Protein AF-0000000072551219 (afdb_homodimer)

Radius of gyration: 21.91 Å; Cα contacts (8 Å, |Δi|>4): 674; chains: 2; bounding box: 62×62×50 Å

Organism: Hypocrea jecorina (strain QM6a) (NCBI:txid431241)

Foldseek 3Di:
DPDDDFDQAQKFKFKFKFFLVVLLVQLLDLVSNVVVCPQQAAPVRVVVVDPLNVCSVVHHPDDDDDFLVVCCVVPVSSSSSSQVVQQSNRFLRGVCNRAVVDDDGSNQKHKAFPPDDPPDDDGHAIKIWGADPDDPVVRDIDIWDKDWDDDGRMIMMMIMDRHNVRNDDPPD/DDDDDFDAAQKFKFKFKFFLVVLLVQLLALVRNVVVCPQQAAPVRVVVVPVLNVCSVVHHPDDDDDFLVVCCVVPVSSSSSSQVVQQSNRFLRRVCRRAVVDDDGSNQKHKAFPPDDPPDDDGHAIKIWGFDPDDPVVRDIDIWHKHWDDDGRMIMMMIMDRHNVRNPPPPD

Structure (mmCIF, N/CA/C/O backbone):
data_AF-0000000072551219-model_v1
#
loop_
_entity.id
_entity.type
_entity.pdbx_description
1 polymer 'Predicted protein'
#
loop_
_atom_site.group_PDB
_atom_site.id
_atom_site.type_symbol
_atom_site.label_atom_id
_atom_site.label_alt_id
_atom_site.label_comp_id
_atom_site.label_asym_id
_atom_site.label_entity_id
_atom_site.label_seq_id
_atom_site.pdbx_PDB_ins_code
_atom_site.Cartn_x
_atom_site.Cartn_y
_atom_site.Cartn_z
_atom_site.occupancy
_atom_site.B_iso_or_equiv
_atom_site.auth_seq_id
_atom_site.auth_comp_id
_atom_site.auth_asym_id
_atom_site.auth_atom_id
_atom_site.pdbx_PDB_model_num
ATOM 1 N N . MET A 1 1 ? -16.875 -23.531 23.484 1 66 1 MET A N 1
ATOM 2 C CA . MET A 1 1 ? -16.812 -22.391 22.578 1 66 1 MET A CA 1
ATOM 3 C C . MET A 1 1 ? -17.797 -22.578 21.422 1 66 1 MET A C 1
ATOM 5 O O . MET A 1 1 ? -18.016 -23.703 20.953 1 66 1 MET A O 1
ATOM 9 N N . LYS A 1 2 ? -18.641 -21.703 21.266 1 81.62 2 LYS A N 1
ATOM 10 C CA . LYS A 1 2 ? -19.625 -21.797 20.188 1 81.62 2 LYS A CA 1
ATOM 11 C C . LYS A 1 2 ? -18.938 -22.109 18.859 1 81.62 2 LYS A C 1
ATOM 13 O O . LYS A 1 2 ? -17.781 -21.75 18.656 1 81.62 2 LYS A O 1
ATOM 18 N N . PRO A 1 3 ? -19.594 -22.891 18.125 1 79.19 3 PRO A N 1
ATOM 19 C CA . PRO A 1 3 ? -18.984 -23.234 16.828 1 79.19 3 PRO A CA 1
ATOM 20 C C . PRO A 1 3 ? -18.672 -22 15.992 1 79.19 3 PRO A C 1
ATOM 22 O O . PRO A 1 3 ? -19.391 -21 16.062 1 79.19 3 PRO A O 1
ATOM 25 N N . LEU A 1 4 ? -17.672 -22.062 15.273 1 80.56 4 LEU A N 1
ATOM 26 C CA . LEU A 1 4 ? -17.219 -20.984 14.406 1 80.56 4 LEU A CA 1
ATOM 27 C C . LEU A 1 4 ? -17.812 -21.109 13.008 1 80.56 4 LEU A C 1
ATOM 29 O O . LEU A 1 4 ? -17.688 -22.156 12.375 1 80.56 4 LEU A O 1
ATOM 33 N N . ARG A 1 5 ? -18.516 -20.125 12.609 1 81.25 5 ARG A N 1
ATOM 34 C CA . ARG A 1 5 ? -18.984 -20.062 11.227 1 81.25 5 ARG A CA 1
ATOM 35 C C . ARG A 1 5 ? -17.844 -19.656 10.289 1 81.25 5 ARG A C 1
ATOM 37 O O . ARG A 1 5 ? -17.203 -18.641 10.5 1 81.25 5 ARG A O 1
ATOM 44 N N . PRO A 1 6 ? -17.578 -20.422 9.234 1 77.81 6 PRO A N 1
ATOM 45 C CA . PRO A 1 6 ? -16.469 -20.094 8.336 1 77.81 6 PRO A CA 1
ATOM 46 C C . PRO A 1 6 ? -16.719 -18.797 7.559 1 77.81 6 PRO A C 1
ATOM 48 O O . PRO A 1 6 ? -17.859 -18.375 7.391 1 77.81 6 PRO A O 1
ATOM 51 N N . PHE A 1 7 ? -15.57 -18.25 7.168 1 84.75 7 PHE A N 1
ATOM 52 C CA . PHE A 1 7 ? -15.68 -17.125 6.246 1 84.75 7 PHE A CA 1
ATOM 53 C C . PHE A 1 7 ? -16.359 -17.562 4.949 1 84.75 7 PHE A C 1
ATOM 55 O O . PHE A 1 7 ? -16.031 -18.609 4.387 1 84.75 7 PHE A O 1
ATOM 62 N N . PRO A 1 8 ? -17.234 -16.75 4.379 1 88.19 8 PRO A N 1
ATOM 63 C CA . PRO A 1 8 ? -18.141 -17.219 3.328 1 88.19 8 PRO A CA 1
ATOM 64 C C . PRO A 1 8 ? -17.484 -17.219 1.946 1 88.19 8 PRO A C 1
ATOM 66 O O . PRO A 1 8 ? -18.094 -17.672 0.973 1 88.19 8 PRO A O 1
ATOM 69 N N . PHE A 1 9 ? -16.312 -16.625 1.764 1 90.56 9 PHE A N 1
ATOM 70 C CA . PHE A 1 9 ? -15.617 -16.594 0.476 1 90.56 9 PHE A CA 1
ATOM 71 C C . PHE A 1 9 ? -14.281 -17.312 0.559 1 90.56 9 PHE A C 1
ATOM 73 O O . PHE A 1 9 ? -13.594 -17.234 1.579 1 90.56 9 PHE A O 1
ATOM 80 N N . PRO A 1 10 ? -13.93 -18.047 -0.498 1 93.31 10 PRO A N 1
ATOM 81 C CA . PRO A 1 10 ? -12.648 -18.75 -0.5 1 93.31 10 PRO A CA 1
ATOM 82 C C . PRO A 1 10 ? -11.461 -17.812 -0.739 1 93.31 10 PRO A C 1
ATOM 84 O O . PRO A 1 10 ? -10.766 -17.938 -1.749 1 93.31 10 PRO A O 1
ATOM 87 N N . LEU A 1 11 ? -11.336 -16.906 0.135 1 94 11 LEU A N 1
ATOM 88 C CA . LEU A 1 11 ? -10.289 -15.891 0.069 1 94 11 LEU A CA 1
ATOM 89 C C . LEU A 1 11 ? -9.461 -15.875 1.349 1 94 11 LEU A C 1
ATOM 91 O O . LEU A 1 11 ? -9.961 -16.219 2.422 1 94 11 LEU A O 1
ATOM 95 N N . ASN A 1 12 ? -8.273 -15.555 1.191 1 94.5 12 ASN A N 1
ATOM 96 C CA . ASN A 1 12 ? -7.367 -15.32 2.309 1 94.5 12 ASN A CA 1
ATOM 97 C C . ASN A 1 12 ? -6.523 -14.07 2.088 1 94.5 12 ASN A C 1
ATOM 99 O O . ASN A 1 12 ? -6.402 -13.586 0.959 1 94.5 12 ASN A O 1
ATOM 103 N N . ILE A 1 13 ? -5.996 -13.547 3.168 1 96.25 13 ILE A N 1
ATOM 104 C CA . ILE A 1 13 ? -5.211 -12.32 3.107 1 96.25 13 ILE A CA 1
ATOM 105 C C . ILE A 1 13 ? -3.865 -12.531 3.799 1 96.25 13 ILE A C 1
ATOM 107 O O . ILE A 1 13 ? -3.764 -13.32 4.742 1 96.25 13 ILE A O 1
ATOM 111 N N . GLY A 1 14 ? -2.861 -11.898 3.32 1 97.31 14 GLY A N 1
ATOM 112 C CA . GLY A 1 14 ? -1.553 -11.805 3.945 1 97.31 14 GLY A CA 1
ATOM 113 C C . GLY A 1 14 ? -0.986 -10.398 3.926 1 97.31 14 GLY A C 1
ATOM 114 O O . GLY A 1 14 ? -1.213 -9.641 2.977 1 97.31 14 GLY A O 1
ATOM 115 N N . THR A 1 15 ? -0.296 -10.016 4.98 1 98.06 15 THR A N 1
ATOM 116 C CA . THR A 1 15 ? 0.42 -8.742 5.027 1 98.06 15 THR A CA 1
ATOM 117 C C . THR A 1 15 ? 1.837 -8.938 5.562 1 98.06 15 THR A C 1
ATOM 119 O O . THR A 1 15 ? 2.125 -9.945 6.219 1 98.06 15 THR A O 1
ATOM 122 N N . ASP A 1 16 ? 2.67 -8.008 5.23 1 98 16 ASP A N 1
ATOM 123 C CA . ASP A 1 16 ? 4.023 -7.98 5.777 1 98 16 ASP A CA 1
ATOM 124 C C . ASP A 1 16 ? 4.586 -6.559 5.773 1 98 16 ASP A C 1
ATOM 126 O O . ASP A 1 16 ? 4.168 -5.723 4.973 1 98 16 ASP A O 1
ATOM 130 N N . ILE A 1 17 ? 5.422 -6.312 6.688 1 97.75 17 ILE A N 1
ATOM 131 C CA . ILE A 1 17 ? 6.156 -5.055 6.789 1 97.75 17 ILE A CA 1
ATOM 132 C C . ILE A 1 17 ? 7.648 -5.34 6.922 1 97.75 17 ILE A C 1
ATOM 134 O O . ILE A 1 17 ? 8.047 -6.289 7.602 1 97.75 17 ILE A O 1
ATOM 138 N N . CYS A 1 18 ? 8.461 -4.535 6.25 1 97.69 18 CYS A N 1
ATOM 139 C CA . CYS A 1 18 ? 9.906 -4.742 6.211 1 97.69 18 CYS A CA 1
ATOM 140 C C . CYS A 1 18 ? 10.648 -3.434 6.449 1 97.69 18 CYS A C 1
ATOM 142 O O . CYS A 1 18 ? 10.344 -2.418 5.82 1 97.69 18 CYS A O 1
ATOM 144 N N . ARG A 1 19 ? 11.578 -3.449 7.402 1 97.38 19 ARG A N 1
ATOM 145 C CA . ARG A 1 19 ? 12.43 -2.285 7.625 1 97.38 19 ARG A CA 1
ATOM 146 C C . ARG A 1 19 ? 13.484 -2.162 6.531 1 97.38 19 ARG A C 1
ATOM 148 O O . ARG A 1 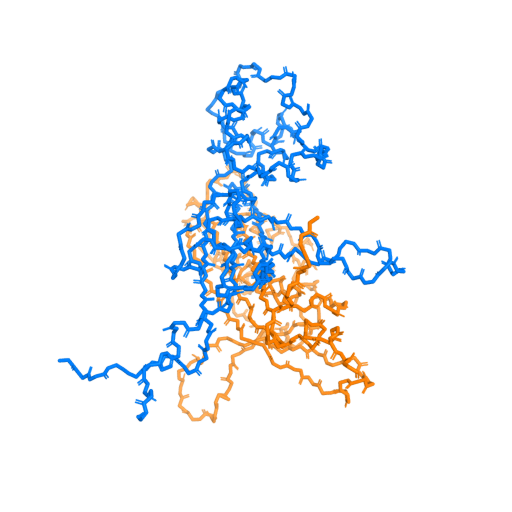19 ? 14.336 -3.043 6.379 1 97.38 19 ARG A O 1
ATOM 155 N N . ILE A 1 20 ? 13.531 -1.058 5.836 1 97.56 20 ILE A N 1
ATOM 156 C CA . ILE A 1 20 ? 14.367 -0.882 4.652 1 97.56 20 ILE A CA 1
ATOM 157 C C . ILE A 1 20 ? 15.836 -0.812 5.062 1 97.56 20 ILE A C 1
ATOM 159 O O . ILE A 1 20 ? 16.703 -1.36 4.383 1 97.56 20 ILE A O 1
ATOM 163 N N . SER A 1 21 ? 16.156 -0.128 6.18 1 95.88 21 SER A N 1
ATOM 164 C CA . SER A 1 21 ? 17.531 -0.002 6.637 1 95.88 21 SER A CA 1
ATOM 165 C C . SER A 1 21 ? 18.141 -1.367 6.934 1 95.88 21 SER A C 1
ATOM 167 O O . SER A 1 21 ? 19.344 -1.565 6.762 1 95.88 21 SER A O 1
ATOM 169 N N . ARG A 1 22 ? 17.344 -2.33 7.422 1 94.69 22 ARG A N 1
ATOM 170 C CA . ARG A 1 22 ? 17.812 -3.693 7.637 1 94.69 22 ARG A CA 1
ATOM 171 C C . ARG A 1 22 ? 18.25 -4.336 6.324 1 94.69 22 ARG A C 1
ATOM 173 O O . ARG A 1 22 ? 19.281 -4.992 6.262 1 94.69 22 ARG A O 1
ATOM 180 N N . ILE A 1 23 ? 17.469 -4.184 5.301 1 96.31 23 ILE A N 1
ATOM 181 C CA . ILE A 1 23 ? 17.781 -4.719 3.979 1 96.31 23 ILE A CA 1
ATOM 182 C C . ILE A 1 23 ? 19.031 -4.031 3.432 1 96.31 23 ILE A C 1
ATOM 184 O O . ILE A 1 23 ? 19.891 -4.684 2.84 1 96.31 23 ILE A O 1
ATOM 188 N N . TYR A 1 24 ? 19.062 -2.705 3.609 1 94.38 24 TYR A N 1
ATOM 189 C CA . TYR A 1 24 ? 20.234 -1.946 3.203 1 94.38 24 TYR A CA 1
ATOM 190 C C . TYR A 1 24 ? 21.516 -2.541 3.805 1 94.38 24 TYR A C 1
ATOM 192 O O . TYR A 1 24 ? 22.516 -2.723 3.107 1 94.38 24 TYR A O 1
ATOM 200 N N . ALA A 1 25 ? 21.484 -2.861 5.086 1 92.75 25 ALA A N 1
ATOM 201 C CA . ALA A 1 25 ? 22.641 -3.424 5.789 1 92.75 25 ALA A CA 1
ATOM 202 C C . ALA A 1 25 ? 23.047 -4.762 5.184 1 92.75 25 ALA A C 1
ATOM 204 O O . ALA A 1 25 ? 24.234 -5.09 5.137 1 92.75 25 ALA A O 1
ATOM 205 N N . ILE A 1 26 ? 22.156 -5.574 4.734 1 93.06 26 ILE A N 1
ATOM 206 C CA . ILE A 1 26 ? 22.438 -6.863 4.109 1 93.06 26 ILE A CA 1
ATOM 207 C C . ILE A 1 26 ? 23.062 -6.645 2.734 1 93.06 26 ILE A C 1
ATOM 209 O O . ILE A 1 26 ? 24.078 -7.27 2.398 1 93.06 26 ILE A O 1
ATOM 213 N N . LEU A 1 27 ? 22.516 -5.723 1.958 1 92.62 27 LEU A N 1
ATOM 214 C CA . LEU A 1 27 ? 22.906 -5.531 0.565 1 92.62 27 LEU A CA 1
ATOM 215 C C 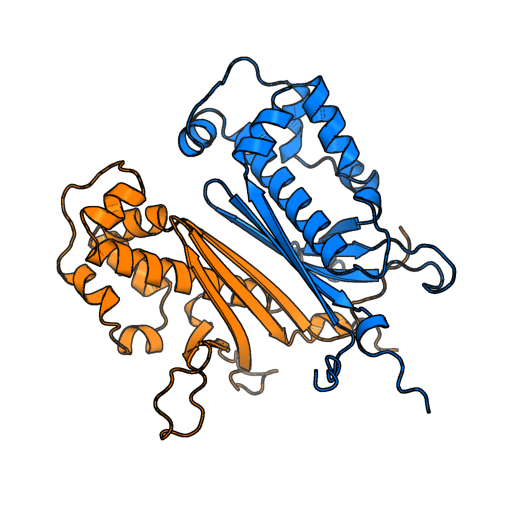. LEU A 1 27 ? 24.297 -4.914 0.468 1 92.62 27 LEU A C 1
ATOM 217 O O . LEU A 1 27 ? 25 -5.105 -0.528 1 92.62 27 LEU A O 1
ATOM 221 N N . ARG A 1 28 ? 24.594 -4.191 1.409 1 86.81 28 ARG A N 1
ATOM 222 C CA . ARG A 1 28 ? 25.859 -3.475 1.347 1 86.81 28 ARG A CA 1
ATOM 223 C C . ARG A 1 28 ? 27.031 -4.441 1.372 1 86.81 28 ARG A C 1
ATOM 225 O O . ARG A 1 28 ? 28.141 -4.086 0.979 1 86.81 28 ARG A O 1
ATOM 232 N N . SER A 1 29 ? 26.875 -5.574 2 1 85.31 29 SER A N 1
ATOM 233 C CA . SER A 1 29 ? 27.875 -6.621 1.932 1 85.31 29 SER A CA 1
ATOM 234 C C . SER A 1 29 ? 27.828 -7.352 0.594 1 85.31 29 SER A C 1
ATOM 236 O O . SER A 1 29 ? 26.797 -7.926 0.233 1 85.31 29 SER A O 1
ATOM 238 N N . PRO A 1 30 ? 28.906 -7.371 -0.129 1 83.31 30 PRO A N 1
ATOM 239 C CA . PRO A 1 30 ? 28.875 -7.969 -1.466 1 83.31 30 PRO A CA 1
ATOM 240 C C . PRO A 1 30 ? 28.453 -9.438 -1.444 1 83.31 30 PRO A C 1
ATOM 242 O O . PRO A 1 30 ? 27.562 -9.836 -2.201 1 83.31 30 PRO A O 1
ATOM 245 N N . ARG A 1 31 ? 29.078 -10.219 -0.572 1 87.94 31 ARG A N 1
ATOM 246 C CA . ARG A 1 31 ? 28.766 -11.641 -0.533 1 87.94 31 ARG A CA 1
ATOM 247 C C . ARG A 1 31 ? 27.359 -11.883 -0.002 1 87.94 31 ARG A C 1
ATOM 249 O O . ARG A 1 31 ? 26.578 -12.594 -0.626 1 87.94 31 ARG A O 1
ATOM 256 N N . ARG A 1 32 ? 27 -11.242 1.104 1 90.12 32 ARG A N 1
ATOM 257 C CA . ARG A 1 32 ? 25.703 -11.438 1.722 1 90.12 32 ARG A CA 1
ATOM 258 C C . ARG A 1 32 ? 24.594 -10.883 0.838 1 90.12 32 ARG A C 1
ATOM 260 O O . ARG A 1 32 ? 23.516 -11.477 0.736 1 90.12 32 ARG A O 1
ATOM 267 N N . GLY A 1 33 ? 24.859 -9.734 0.271 1 92.38 33 GLY A N 1
ATOM 268 C CA . GLY A 1 33 ? 23.875 -9.109 -0.595 1 92.38 33 GLY A CA 1
ATOM 269 C C . GLY A 1 33 ? 23.516 -9.961 -1.798 1 92.38 33 GLY A C 1
ATOM 270 O O . GLY A 1 33 ? 22.344 -10.172 -2.086 1 92.38 33 GLY A O 1
ATOM 271 N N . THR A 1 34 ? 24.5 -10.492 -2.424 1 91.12 34 THR A N 1
ATOM 272 C CA . THR A 1 34 ? 24.281 -11.328 -3.598 1 91.12 34 THR A CA 1
ATOM 273 C C . THR A 1 34 ? 23.516 -12.602 -3.223 1 91.12 34 THR A C 1
ATOM 275 O O . THR A 1 34 ? 22.578 -12.992 -3.918 1 91.12 34 THR A O 1
ATOM 278 N N . ARG A 1 35 ? 23.891 -13.227 -2.154 1 94.5 35 ARG A N 1
ATOM 279 C CA . ARG A 1 35 ? 23.219 -14.438 -1.69 1 94.5 35 ARG A CA 1
ATOM 280 C C . ARG A 1 35 ? 21.766 -14.164 -1.351 1 94.5 35 ARG A C 1
ATOM 282 O O . ARG A 1 35 ? 20.891 -14.969 -1.669 1 94.5 35 ARG A O 1
ATOM 289 N N . PHE A 1 36 ? 21.562 -13.062 -0.692 1 96.5 36 PHE A N 1
ATOM 290 C CA . PHE A 1 36 ? 20.219 -12.688 -0.28 1 96.5 36 PHE A CA 1
ATOM 291 C C . PHE A 1 36 ? 19.312 -12.469 -1.493 1 96.5 36 PHE A C 1
ATOM 293 O O . PHE A 1 36 ? 18.188 -12.969 -1.541 1 96.5 36 PHE A O 1
ATOM 300 N N . VAL A 1 37 ? 19.766 -11.742 -2.453 1 95.62 37 VAL A N 1
ATOM 301 C CA . VAL A 1 37 ? 19 -11.453 -3.664 1 95.62 37 VAL A CA 1
ATOM 302 C C . VAL A 1 37 ? 18.688 -12.758 -4.391 1 95.62 37 VAL A C 1
ATOM 304 O O . VAL A 1 37 ? 17.547 -12.953 -4.848 1 95.62 37 VAL A O 1
ATOM 307 N N . LYS A 1 38 ? 19.594 -13.641 -4.453 1 95.38 38 LYS A N 1
ATOM 308 C CA . LYS A 1 38 ? 19.391 -14.93 -5.109 1 95.38 38 LYS A CA 1
ATOM 309 C C . LYS A 1 38 ? 18.375 -15.773 -4.344 1 95.38 38 LYS A C 1
ATOM 311 O O . LYS A 1 38 ? 17.641 -16.562 -4.941 1 95.38 38 LYS A O 1
ATOM 316 N N . ARG A 1 39 ? 18.328 -15.578 -3.064 1 97.31 39 ARG A N 1
ATOM 317 C CA . ARG A 1 39 ? 17.406 -16.328 -2.211 1 97.31 39 ARG A CA 1
ATOM 318 C C . ARG A 1 39 ? 15.977 -15.844 -2.393 1 97.31 39 ARG A C 1
ATOM 320 O O . ARG A 1 39 ? 15.039 -16.656 -2.4 1 97.31 39 ARG A O 1
ATOM 327 N N . ILE A 1 40 ? 15.789 -14.562 -2.584 1 96.81 40 ILE A N 1
ATOM 328 C CA . ILE A 1 40 ? 14.438 -14.031 -2.527 1 96.81 40 ILE A CA 1
ATOM 329 C C . ILE A 1 40 ? 13.867 -13.914 -3.939 1 96.81 40 ILE A C 1
ATOM 331 O O . ILE A 1 40 ? 12.656 -14.023 -4.141 1 96.81 40 ILE A O 1
ATOM 335 N N . PHE A 1 41 ? 14.742 -13.68 -4.914 1 97 41 PHE A N 1
ATOM 336 C CA . PHE A 1 41 ? 14.266 -13.492 -6.281 1 97 41 PHE A CA 1
ATOM 337 C C . PHE A 1 41 ? 14.375 -14.789 -7.074 1 97 41 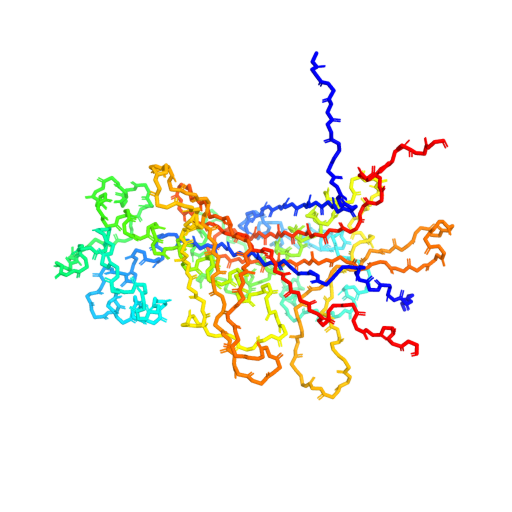PHE A C 1
ATOM 339 O O . PHE A 1 41 ? 15.445 -15.391 -7.148 1 97 41 PHE A O 1
ATOM 346 N N . ALA A 1 42 ? 13.219 -15.172 -7.641 1 96.31 42 ALA A N 1
ATOM 347 C CA . ALA A 1 42 ? 13.219 -16.328 -8.531 1 96.31 42 ALA A CA 1
ATOM 348 C C . ALA A 1 42 ? 14.062 -16.062 -9.773 1 96.31 42 ALA A C 1
ATOM 350 O O . ALA A 1 42 ? 14.32 -14.898 -10.125 1 96.31 42 ALA A O 1
ATOM 351 N N . PRO A 1 43 ? 14.461 -17.141 -10.477 1 94.56 43 PRO A N 1
ATOM 352 C CA . PRO A 1 43 ? 15.289 -16.969 -11.672 1 94.56 43 PRO A CA 1
ATOM 353 C C . PRO A 1 43 ? 14.648 -16.031 -12.695 1 94.56 43 PRO A C 1
ATOM 355 O O . PRO A 1 43 ? 15.352 -15.227 -13.32 1 94.56 43 PRO A O 1
ATOM 358 N N . GLU A 1 44 ? 13.32 -16.094 -12.883 1 92.25 44 GLU A N 1
ATOM 359 C CA . GLU A 1 44 ? 12.602 -15.227 -13.812 1 92.25 44 GLU A CA 1
ATOM 360 C C . GLU A 1 44 ? 12.75 -13.758 -13.43 1 92.25 44 GLU A C 1
ATOM 362 O O . GLU A 1 44 ? 12.859 -12.891 -14.305 1 92.25 44 GLU A O 1
ATOM 367 N N . GLU A 1 45 ? 12.766 -13.523 -12.148 1 94.12 45 GLU A N 1
ATOM 368 C CA . GLU A 1 45 ? 12.898 -12.148 -11.664 1 94.12 45 GLU A CA 1
ATOM 369 C C . GLU A 1 45 ? 14.328 -11.648 -11.812 1 94.12 45 GLU A C 1
ATOM 371 O O . GLU A 1 45 ? 14.547 -10.492 -12.18 1 94.12 45 GLU A O 1
ATOM 376 N N . GLN A 1 46 ? 15.242 -12.5 -11.492 1 93.31 46 GLN A N 1
ATOM 377 C CA . GLN A 1 46 ? 16.656 -12.148 -11.641 1 93.31 46 GLN A CA 1
ATOM 378 C C . GLN A 1 46 ? 17 -11.836 -13.094 1 93.31 46 GLN A C 1
ATOM 380 O O . GLN A 1 46 ? 17.781 -10.93 -13.359 1 93.31 46 GLN A O 1
ATOM 385 N N . ALA A 1 47 ? 16.359 -12.508 -14 1 92.56 47 ALA A N 1
ATOM 386 C CA . ALA A 1 47 ? 16.625 -12.359 -15.422 1 92.56 47 ALA A CA 1
ATOM 387 C C . ALA A 1 47 ? 16.172 -11 -15.938 1 92.56 47 ALA A C 1
ATOM 389 O O . ALA A 1 47 ? 16.641 -10.531 -16.984 1 92.56 47 ALA A O 1
ATOM 390 N N . ARG A 1 48 ? 15.305 -10.352 -15.219 1 89.56 48 ARG A N 1
ATOM 391 C CA . ARG A 1 48 ? 14.797 -9.039 -15.633 1 89.56 48 ARG A CA 1
ATOM 392 C C . ARG A 1 48 ? 15.859 -7.965 -15.461 1 89.56 48 ARG A C 1
ATOM 394 O O . ARG A 1 48 ? 15.773 -6.891 -16.062 1 89.56 48 ARG A O 1
ATOM 401 N N . ARG A 1 49 ? 16.812 -8.234 -14.672 1 88.5 49 ARG A N 1
ATOM 402 C CA . ARG A 1 49 ? 17.922 -7.316 -14.445 1 88.5 49 ARG A CA 1
ATOM 403 C C . ARG A 1 49 ? 17.422 -5.914 -14.125 1 88.5 49 ARG A C 1
ATOM 405 O O . ARG A 1 49 ? 17.75 -4.953 -14.82 1 88.5 49 ARG A O 1
ATOM 412 N N . ASP A 1 50 ? 16.703 -5.824 -13.055 1 90.5 50 ASP A N 1
ATOM 413 C CA . ASP A 1 50 ? 16.172 -4.531 -12.633 1 90.5 50 ASP A CA 1
ATOM 414 C C . ASP A 1 50 ? 17.297 -3.516 -12.438 1 90.5 50 ASP A C 1
ATOM 416 O O . ASP A 1 50 ? 18.281 -3.801 -11.758 1 90.5 50 ASP A O 1
ATOM 420 N N . TYR A 1 51 ? 17.094 -2.322 -12.984 1 91.12 51 TYR A N 1
ATOM 421 C CA . TYR A 1 51 ? 18.141 -1.307 -12.984 1 91.12 51 TYR A CA 1
ATOM 422 C C . TYR A 1 51 ? 18.5 -0.884 -11.562 1 91.12 51 TYR A C 1
ATOM 424 O O . TYR A 1 51 ? 19.625 -0.495 -11.289 1 91.12 51 TYR A O 1
ATOM 432 N N . ARG A 1 52 ? 17.625 -1.076 -10.602 1 91.31 52 ARG A N 1
ATOM 433 C CA . ARG A 1 52 ? 17.859 -0.649 -9.219 1 91.31 52 ARG A CA 1
ATOM 434 C C . ARG A 1 52 ? 18.859 -1.565 -8.523 1 91.31 52 ARG A C 1
ATOM 436 O O . ARG A 1 52 ? 19.422 -1.203 -7.492 1 91.31 52 ARG A O 1
ATOM 443 N N . LEU A 1 53 ? 19.047 -2.67 -9.133 1 91.31 53 LEU A N 1
ATOM 444 C CA . LEU A 1 53 ? 19.938 -3.639 -8.492 1 91.31 53 LEU A CA 1
ATOM 445 C C . LEU A 1 53 ? 21.328 -3.602 -9.109 1 91.31 53 LEU A C 1
ATOM 447 O O . LEU A 1 53 ? 22.203 -4.371 -8.711 1 91.31 53 LEU A O 1
ATOM 451 N N . GLN A 1 54 ? 21.625 -2.73 -9.984 1 87.81 54 GLN A N 1
ATOM 452 C CA . GLN A 1 54 ? 22.891 -2.67 -10.695 1 87.81 54 GLN A CA 1
ATOM 453 C C . GLN A 1 54 ? 24.031 -2.258 -9.758 1 87.81 54 GLN A C 1
ATOM 455 O O . GLN A 1 54 ? 25.188 -2.611 -9.992 1 87.81 54 GLN A O 1
ATOM 460 N N . CYS A 1 55 ? 23.719 -1.537 -8.766 1 85.38 55 CYS A N 1
ATOM 461 C CA . CYS A 1 55 ? 24.734 -1.062 -7.832 1 85.38 55 CYS A CA 1
ATOM 462 C C . CYS A 1 55 ? 25.344 -2.221 -7.051 1 85.38 55 CYS A C 1
ATOM 464 O O . CYS A 1 55 ? 26.438 -2.102 -6.508 1 85.38 55 CYS A O 1
ATOM 466 N N . LEU A 1 56 ? 24.656 -3.279 -6.949 1 84 56 LEU A N 1
ATOM 467 C CA . LEU A 1 56 ? 25.141 -4.43 -6.184 1 84 56 LEU A CA 1
ATOM 468 C C . LEU A 1 56 ? 26.469 -4.941 -6.742 1 84 56 LEU A C 1
ATOM 470 O O . LEU A 1 56 ? 27.281 -5.508 -6.004 1 84 56 LEU A O 1
ATOM 474 N N . ALA A 1 57 ? 26.641 -4.816 -7.941 1 77.12 57 ALA A N 1
ATOM 475 C CA . ALA A 1 57 ? 27.875 -5.273 -8.578 1 77.12 57 ALA A CA 1
ATOM 476 C C . ALA A 1 57 ? 29.078 -4.449 -8.109 1 77.12 57 ALA A C 1
ATOM 478 O O . ALA A 1 57 ? 30.219 -4.926 -8.133 1 77.12 57 ALA A O 1
ATOM 479 N N . ARG A 1 58 ? 28.812 -3.197 -7.684 1 75.06 58 ARG A N 1
ATOM 480 C CA . ARG A 1 58 ? 29.891 -2.295 -7.305 1 75.06 58 ARG A CA 1
ATOM 481 C C . ARG A 1 58 ? 30.234 -2.436 -5.824 1 75.06 58 ARG A C 1
ATOM 483 O O . ARG A 1 58 ? 31.359 -2.166 -5.414 1 75.06 58 ARG A O 1
ATOM 490 N N . GLY A 1 59 ? 29.516 -3.074 -5.031 1 66.62 59 GLY A N 1
ATOM 491 C CA . GLY A 1 59 ? 29.688 -3.176 -3.592 1 66.62 59 GLY A CA 1
ATOM 492 C C . GLY A 1 59 ? 29.75 -1.826 -2.9 1 66.62 59 GLY A C 1
ATOM 493 O O . GLY A 1 59 ? 29.953 -0.799 -3.551 1 66.62 59 GLY A O 1
ATOM 494 N N . LEU A 1 60 ? 29.219 -1.542 -1.757 1 65.25 60 LEU A N 1
ATOM 495 C CA . LEU A 1 60 ? 29.344 -0.304 -0.993 1 65.25 60 LEU A CA 1
ATOM 496 C C . LEU A 1 60 ? 30.203 -0.511 0.251 1 65.25 60 LEU A C 1
ATOM 498 O O . LEU A 1 60 ? 30.016 -1.487 0.981 1 65.25 60 LEU A O 1
ATOM 502 N N . SER A 1 61 ? 31.359 0.255 0.25 1 59.47 61 SER A N 1
ATOM 503 C CA . SER A 1 61 ? 32.25 0.227 1.405 1 59.47 61 SER A CA 1
ATOM 504 C C . SER A 1 61 ? 31.906 1.331 2.398 1 59.47 61 SER A C 1
ATOM 506 O O . SER A 1 61 ? 31.484 2.42 2.002 1 59.47 61 SER A O 1
ATOM 508 N N . GLY A 1 62 ? 31.812 1.048 3.779 1 59.09 62 GLY A N 1
ATOM 509 C CA . GLY A 1 62 ? 32.156 1.979 4.84 1 59.09 62 GLY A CA 1
ATOM 510 C C . GLY A 1 62 ? 30.969 2.479 5.617 1 59.09 62 GLY A C 1
ATOM 511 O O . GLY A 1 62 ? 31.109 3.246 6.57 1 59.09 62 GLY A O 1
ATOM 512 N N . MET A 1 63 ? 29.641 2.633 4.957 1 58.94 63 MET A N 1
ATOM 513 C CA . MET A 1 63 ? 28.75 3.523 5.691 1 58.94 63 MET A CA 1
ATOM 514 C C . MET A 1 63 ? 28.062 2.783 6.836 1 58.94 63 MET A C 1
ATOM 516 O O . MET A 1 63 ? 27.562 1.673 6.652 1 58.94 63 MET A O 1
ATOM 520 N N . VAL A 1 64 ? 28.328 3.205 8.188 1 60.88 64 VAL A N 1
ATOM 521 C CA . VAL A 1 64 ? 27.734 2.547 9.344 1 60.88 64 VAL A CA 1
ATOM 522 C C . VAL A 1 64 ? 26.859 3.535 10.109 1 60.88 64 VAL A C 1
ATOM 524 O O . VAL A 1 64 ? 27.125 4.738 10.125 1 60.88 64 VAL A O 1
ATOM 527 N N . ASP A 1 65 ? 25.75 3.111 10.727 1 63.72 65 ASP A N 1
ATOM 528 C CA . ASP A 1 65 ? 24.938 3.549 11.852 1 63.72 65 ASP A CA 1
ATOM 529 C C . ASP A 1 65 ? 24.375 4.945 11.609 1 63.72 65 ASP A C 1
ATOM 531 O O . ASP A 1 65 ? 24.641 5.871 12.383 1 63.72 65 ASP A O 1
ATOM 535 N N . VAL A 1 66 ? 23.922 5.164 10.586 1 74.88 66 VAL A N 1
ATOM 536 C CA . VAL A 1 66 ? 23.266 6.441 10.32 1 74.88 66 VAL A CA 1
ATOM 537 C C . VAL A 1 66 ? 21.766 6.219 10.117 1 74.88 66 VAL A C 1
ATOM 539 O O . VAL A 1 66 ? 21.328 5.094 9.867 1 74.88 66 VAL A O 1
ATOM 542 N N . SER A 1 67 ? 21 7.305 10.398 1 82.62 67 SER A N 1
ATOM 543 C CA . SER A 1 67 ? 19.547 7.242 10.234 1 82.62 67 SER A CA 1
ATOM 544 C C . SER A 1 67 ? 19.172 6.898 8.797 1 82.62 67 SER A C 1
ATOM 546 O O . SER A 1 67 ? 19.969 7.078 7.879 1 82.62 67 SER A O 1
ATOM 548 N N . SER A 1 68 ? 18 6.414 8.656 1 86.62 68 SER A N 1
ATOM 549 C CA . SER A 1 68 ? 17.469 6.109 7.324 1 86.62 68 SER A CA 1
ATOM 550 C C . SER A 1 68 ? 17.516 7.336 6.422 1 86.62 68 SER A C 1
ATOM 552 O O . SER A 1 68 ? 17.859 7.238 5.246 1 86.62 68 SER A O 1
ATOM 554 N N . ASP A 1 69 ? 17.172 8.383 6.973 1 87.62 69 ASP A N 1
ATOM 555 C CA . ASP A 1 69 ? 17.203 9.617 6.195 1 87.62 69 ASP A CA 1
ATOM 556 C C . ASP A 1 69 ? 18.609 9.922 5.707 1 87.62 69 ASP A C 1
ATOM 558 O O . ASP A 1 69 ? 18.797 10.375 4.574 1 87.62 69 ASP A O 1
ATOM 562 N N . GLU A 1 70 ? 19.516 9.758 6.535 1 87.06 70 GLU A N 1
ATOM 563 C CA . GLU A 1 70 ? 20.906 10.008 6.18 1 87.06 70 GLU A CA 1
ATOM 564 C C . GLU A 1 70 ? 21.391 9.016 5.125 1 87.06 70 GLU A C 1
ATOM 566 O O . GLU A 1 70 ? 22.109 9.398 4.199 1 87.06 70 GLU A O 1
ATOM 571 N N . ILE A 1 71 ? 21.078 7.801 5.262 1 86 71 ILE A N 1
ATOM 572 C CA . ILE A 1 71 ? 21.438 6.801 4.262 1 86 71 ILE A CA 1
ATOM 573 C C . ILE A 1 71 ? 20.875 7.211 2.902 1 86 71 ILE A C 1
ATOM 575 O O . ILE A 1 71 ? 21.594 7.219 1.902 1 86 71 ILE A O 1
ATOM 579 N N . ALA A 1 72 ? 19.625 7.578 2.932 1 88.94 72 ALA A N 1
ATOM 580 C CA . ALA A 1 72 ? 18.938 7.961 1.696 1 88.94 72 ALA A CA 1
ATOM 581 C C . ALA A 1 72 ? 19.625 9.156 1.042 1 88.94 72 ALA A C 1
ATOM 583 O O . ALA A 1 72 ? 19.719 9.234 -0.185 1 88.94 72 ALA A O 1
ATOM 584 N N . ARG A 1 73 ? 20.047 10.047 1.841 1 89.44 73 ARG A N 1
ATOM 585 C CA . ARG A 1 73 ? 20.703 11.25 1.345 1 89.44 73 ARG A CA 1
ATOM 586 C C . ARG A 1 73 ? 22.109 10.945 0.82 1 89.44 73 ARG A C 1
ATOM 588 O O . ARG A 1 73 ? 22.484 11.414 -0.253 1 89.44 73 ARG A O 1
ATOM 595 N N . ARG A 1 74 ? 22.875 10.148 1.477 1 87.62 74 ARG A N 1
ATOM 596 C CA . ARG A 1 74 ? 24.281 9.906 1.169 1 87.62 74 ARG A CA 1
ATOM 597 C C . ARG A 1 74 ? 24.422 8.859 0.073 1 87.62 74 ARG A C 1
ATOM 599 O O . ARG A 1 74 ? 25.344 8.93 -0.743 1 87.62 74 ARG A O 1
ATOM 606 N N . ASP A 1 75 ? 23.531 7.93 0.076 1 88.69 75 ASP A N 1
ATOM 607 C CA . ASP A 1 75 ? 23.609 6.812 -0.86 1 88.69 75 ASP A CA 1
ATOM 608 C C . ASP A 1 75 ? 22.266 6.578 -1.54 1 88.69 75 ASP A C 1
ATOM 610 O O . ASP A 1 75 ? 21.688 5.492 -1.427 1 88.69 75 ASP A O 1
ATOM 614 N N . PRO A 1 76 ? 21.812 7.477 -2.348 1 91.31 76 PRO A N 1
ATOM 615 C CA . PRO A 1 76 ? 20.469 7.383 -2.92 1 91.31 76 PRO A CA 1
ATOM 616 C C . PRO A 1 76 ? 20.297 6.148 -3.803 1 91.31 76 PRO A C 1
ATOM 618 O O . PRO A 1 76 ? 19.203 5.562 -3.836 1 91.31 76 PRO A O 1
ATOM 621 N N . GLU A 1 77 ? 21.297 5.77 -4.438 1 90.75 77 GLU A N 1
ATOM 622 C CA . GLU A 1 77 ? 21.188 4.602 -5.305 1 90.75 77 GLU A CA 1
ATOM 623 C C . GLU A 1 77 ? 21 3.324 -4.488 1 90.75 77 GLU A C 1
ATOM 625 O O . GLU 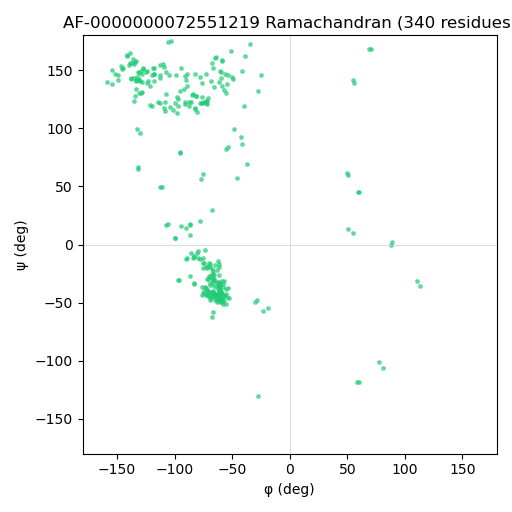A 1 77 ? 20.156 2.496 -4.809 1 90.75 77 GLU A O 1
ATOM 630 N N . TRP A 1 78 ? 21.766 3.18 -3.469 1 90.88 78 TRP A N 1
ATOM 631 C CA . TRP A 1 78 ? 21.672 1.995 -2.621 1 90.88 78 TRP A CA 1
ATOM 632 C C . TRP A 1 78 ? 20.375 1.974 -1.838 1 90.88 78 TRP A C 1
ATOM 634 O O . TRP A 1 78 ? 19.812 0.905 -1.575 1 90.88 78 TRP A O 1
ATOM 644 N N . TRP A 1 79 ? 19.938 3.16 -1.486 1 93.62 79 TRP A N 1
ATOM 645 C CA . TRP A 1 79 ? 18.656 3.24 -0.794 1 93.62 79 TRP A CA 1
ATOM 646 C C . TRP A 1 79 ? 17.516 2.807 -1.708 1 93.62 79 TRP A C 1
ATOM 648 O O . TRP A 1 79 ? 16.594 2.1 -1.278 1 93.62 79 TRP A O 1
ATOM 658 N N . ALA A 1 80 ? 17.625 3.262 -2.912 1 94.94 80 ALA A N 1
ATOM 659 C CA . ALA A 1 80 ? 16.609 2.857 -3.883 1 94.94 80 ALA A CA 1
ATOM 660 C C . ALA A 1 80 ? 16.609 1.344 -4.078 1 94.94 80 ALA A C 1
ATOM 662 O O . ALA A 1 80 ? 15.547 0.72 -4.145 1 94.94 80 ALA A O 1
ATOM 663 N N . ALA A 1 81 ? 17.75 0.78 -4.125 1 94.94 81 ALA A N 1
ATOM 664 C CA . ALA A 1 81 ? 17.891 -0.67 -4.246 1 94.94 81 ALA A CA 1
ATOM 665 C C . ALA A 1 81 ? 17.312 -1.377 -3.025 1 94.94 81 ALA A C 1
ATOM 667 O O . ALA A 1 81 ? 16.547 -2.34 -3.158 1 94.94 81 ALA A O 1
ATOM 668 N N . ALA A 1 82 ? 17.672 -0.879 -1.885 1 96.38 82 ALA A N 1
ATOM 669 C CA . ALA A 1 82 ? 17.188 -1.466 -0.639 1 96.38 82 ALA A CA 1
ATOM 670 C C . ALA A 1 82 ? 15.664 -1.36 -0.54 1 96.38 82 ALA A C 1
ATOM 672 O O . ALA A 1 82 ? 15 -2.307 -0.115 1 96.38 82 ALA A O 1
ATOM 673 N N . SER A 1 83 ? 15.102 -0.22 -0.88 1 97.44 83 SER A N 1
ATOM 674 C CA . SER A 1 83 ? 13.656 -0.009 -0.867 1 97.44 83 SER A CA 1
ATOM 675 C C . SER A 1 83 ? 12.953 -0.979 -1.807 1 97.44 83 SER A C 1
ATOM 677 O O . SER A 1 83 ? 11.93 -1.569 -1.444 1 97.44 83 SER A O 1
ATOM 679 N N . PHE A 1 84 ? 13.5 -1.163 -2.965 1 97.19 84 PHE A N 1
ATOM 680 C CA . PHE A 1 84 ? 12.945 -2.084 -3.951 1 97.19 84 PHE A CA 1
ATOM 681 C C . PHE A 1 84 ? 12.961 -3.514 -3.424 1 97.19 84 PHE A C 1
ATOM 683 O O . PHE A 1 84 ? 11.93 -4.199 -3.443 1 97.19 84 PHE A O 1
ATOM 690 N N . VAL A 1 85 ? 14.07 -3.957 -2.912 1 97.62 85 VAL A N 1
ATOM 691 C CA . VAL A 1 85 ? 14.234 -5.32 -2.416 1 97.62 85 VAL A CA 1
ATOM 692 C C . VAL A 1 85 ? 13.328 -5.539 -1.203 1 97.62 85 VAL A C 1
ATOM 694 O O . VAL A 1 85 ? 12.68 -6.582 -1.083 1 97.62 85 VAL A O 1
ATOM 697 N N . ALA A 1 86 ? 13.305 -4.562 -0.301 1 98.38 86 ALA A N 1
ATOM 698 C CA . ALA A 1 86 ? 12.438 -4.645 0.868 1 98.38 86 ALA A CA 1
ATOM 699 C C . ALA A 1 86 ? 10.977 -4.797 0.453 1 98.38 86 ALA A C 1
ATOM 701 O O . ALA A 1 86 ? 10.234 -5.59 1.039 1 98.38 86 ALA A O 1
ATOM 702 N N . GLY A 1 87 ? 10.547 -4.004 -0.533 1 98.38 87 GLY A N 1
ATOM 703 C CA . GLY A 1 87 ? 9.188 -4.109 -1.055 1 98.38 87 GLY A CA 1
ATOM 704 C C . GLY A 1 87 ? 8.883 -5.477 -1.634 1 98.38 87 GLY A C 1
ATOM 705 O O . GLY A 1 87 ? 7.805 -6.031 -1.392 1 98.38 87 GLY A O 1
ATOM 706 N N . ARG A 1 88 ? 9.828 -6 -2.396 1 98.12 88 ARG A N 1
ATOM 707 C CA . ARG A 1 88 ? 9.633 -7.316 -2.988 1 98.12 88 ARG A CA 1
ATOM 708 C C . ARG A 1 88 ? 9.617 -8.398 -1.916 1 98.12 88 ARG A C 1
ATOM 710 O O . ARG A 1 88 ? 8.828 -9.344 -1.987 1 98.12 88 ARG A O 1
ATOM 717 N N . PHE A 1 89 ? 10.5 -8.297 -0.912 1 98.5 89 PHE A N 1
ATOM 718 C CA . PHE A 1 89 ? 10.508 -9.219 0.219 1 98.5 89 PHE A CA 1
ATOM 719 C C . PHE A 1 89 ? 9.156 -9.211 0.93 1 98.5 89 PHE A C 1
ATOM 721 O O . PHE A 1 89 ? 8.578 -10.273 1.168 1 98.5 89 PHE A O 1
ATOM 728 N N . ALA A 1 90 ? 8.688 -8.031 1.26 1 98.69 90 ALA A N 1
ATOM 729 C CA . ALA A 1 90 ? 7.406 -7.891 1.939 1 98.69 90 ALA A CA 1
ATOM 730 C C . ALA A 1 90 ? 6.277 -8.484 1.104 1 98.69 90 ALA A C 1
ATOM 732 O O . ALA A 1 90 ? 5.391 -9.164 1.635 1 98.69 90 ALA A O 1
ATOM 733 N N . ALA A 1 91 ? 6.273 -8.234 -0.179 1 98.56 91 ALA A N 1
ATOM 734 C CA . ALA A 1 91 ? 5.246 -8.734 -1.084 1 98.56 91 ALA A CA 1
ATOM 735 C C . ALA A 1 91 ? 5.234 -10.266 -1.108 1 98.56 91 ALA A C 1
ATOM 737 O O . ALA A 1 91 ? 4.172 -10.883 -1.034 1 98.56 91 ALA A O 1
ATOM 738 N N . LYS A 1 92 ? 6.414 -10.875 -1.252 1 98.5 92 LYS A N 1
ATOM 739 C CA . LYS A 1 92 ? 6.504 -12.328 -1.322 1 98.5 92 LYS A CA 1
ATOM 740 C C . LYS A 1 92 ? 6.109 -12.969 0.007 1 98.5 92 LYS A C 1
ATOM 742 O O . LYS A 1 92 ? 5.441 -14 0.03 1 98.5 92 LYS A O 1
ATOM 747 N N . GLU A 1 93 ? 6.531 -12.352 1.156 1 98.56 93 GLU A N 1
ATOM 748 C CA . GLU A 1 93 ? 6.102 -12.836 2.463 1 98.56 93 GLU A CA 1
ATOM 749 C C . GLU A 1 93 ? 4.59 -12.734 2.619 1 98.56 93 GLU A C 1
ATOM 751 O O . GLU A 1 93 ? 3.951 -13.641 3.158 1 98.56 93 GLU A O 1
ATOM 756 N N . ALA A 1 94 ? 3.998 -11.609 2.197 1 98.56 94 ALA A N 1
ATOM 757 C CA . ALA A 1 94 ? 2.549 -11.445 2.236 1 98.56 94 ALA A CA 1
ATOM 758 C C . ALA A 1 94 ? 1.848 -12.531 1.424 1 98.56 94 ALA A C 1
ATOM 760 O O . ALA A 1 94 ? 0.849 -13.102 1.869 1 98.56 94 ALA A O 1
ATOM 761 N N . ALA A 1 95 ? 2.35 -12.828 0.233 1 98.12 95 ALA A N 1
ATOM 762 C CA . ALA A 1 95 ? 1.771 -13.859 -0.627 1 98.12 95 ALA A CA 1
ATOM 763 C C . ALA A 1 95 ? 1.856 -15.234 0.028 1 98.12 95 ALA A C 1
ATOM 765 O O . ALA A 1 95 ? 0.904 -16.016 -0.026 1 98.12 95 ALA A O 1
ATOM 766 N N . ILE A 1 96 ? 2.996 -15.531 0.607 1 97.56 96 ILE A N 1
ATOM 767 C CA . ILE A 1 96 ? 3.184 -16.797 1.299 1 97.56 96 ILE A CA 1
ATOM 768 C C . ILE A 1 96 ? 2.18 -16.922 2.443 1 97.56 96 ILE A C 1
ATOM 770 O O . ILE A 1 96 ? 1.527 -17.953 2.6 1 97.56 96 ILE A O 1
ATOM 774 N N . LYS A 1 97 ? 2.045 -15.844 3.223 1 97.44 97 LYS A N 1
ATOM 775 C CA . LYS A 1 97 ? 1.109 -15.828 4.344 1 97.44 97 LYS A CA 1
ATOM 776 C C . LYS A 1 97 ? -0.33 -15.977 3.861 1 97.44 97 LYS A C 1
ATOM 778 O O . LYS A 1 97 ? -1.165 -16.562 4.551 1 97.44 97 LYS A O 1
ATOM 783 N N . ALA A 1 98 ? -0.696 -15.469 2.652 1 97 98 ALA A N 1
ATOM 784 C CA . ALA A 1 98 ? -2.045 -15.547 2.1 1 97 98 ALA A CA 1
ATOM 785 C C . ALA A 1 98 ? -2.346 -16.953 1.594 1 97 98 ALA A C 1
ATOM 787 O O . ALA A 1 98 ? -3.504 -17.297 1.347 1 97 98 ALA A O 1
ATOM 788 N N . HIS A 1 99 ? -1.35 -17.719 1.344 1 94.88 99 HIS A N 1
ATOM 789 C CA . HIS A 1 99 ? -1.497 -19.078 0.848 1 94.88 99 HIS A CA 1
ATOM 790 C C . HIS A 1 99 ? -1.072 -20.094 1.899 1 94.88 99 HIS A C 1
ATOM 792 O O . HIS A 1 99 ? -0.315 -21.016 1.603 1 94.88 99 HIS A O 1
ATOM 798 N N . SER A 1 100 ? -1.555 -19.953 3.041 1 89.81 100 SER A N 1
ATOM 799 C CA . SER A 1 100 ? -1.15 -20.75 4.188 1 89.81 100 SER A CA 1
ATOM 800 C C . SER A 1 100 ? -1.453 -22.234 3.957 1 89.81 100 SER A C 1
ATOM 802 O O . SER A 1 100 ? -0.891 -23.094 4.629 1 89.81 100 SER A O 1
ATOM 804 N N . HIS A 1 101 ? -2.338 -22.531 3.027 1 88.62 101 HIS A N 1
ATOM 805 C CA . HIS A 1 101 ? -2.695 -23.906 2.723 1 88.62 101 HIS A CA 1
ATOM 806 C C . HIS A 1 101 ? -1.651 -24.562 1.826 1 88.62 101 HIS A C 1
ATOM 808 O O . HIS A 1 101 ? -1.735 -25.766 1.54 1 88.62 101 HIS A O 1
ATOM 814 N N . ARG A 1 102 ? -0.676 -23.75 1.39 1 90.19 102 ARG A N 1
ATOM 815 C CA . ARG A 1 102 ? 0.424 -24.234 0.561 1 90.19 102 ARG A CA 1
ATOM 816 C C . ARG A 1 102 ? 1.765 -24.031 1.258 1 90.19 102 ARG A C 1
ATOM 818 O O . ARG A 1 102 ? 1.906 -23.141 2.092 1 90.19 102 ARG A O 1
ATOM 825 N N . ARG A 1 103 ? 2.715 -24.859 0.965 1 92 103 ARG A N 1
ATOM 826 C CA . ARG A 1 103 ? 4.086 -24.688 1.433 1 92 103 ARG A CA 1
ATOM 827 C C . ARG A 1 103 ? 4.938 -23.969 0.385 1 92 103 ARG A C 1
ATOM 829 O O . ARG A 1 103 ? 5.758 -24.609 -0.288 1 92 103 ARG A O 1
ATOM 836 N N . LEU A 1 104 ? 4.789 -22.766 0.325 1 94.69 104 LEU A N 1
ATOM 837 C CA . LEU A 1 104 ? 5.457 -21.953 -0.692 1 94.69 104 LEU A CA 1
ATOM 838 C C . LEU A 1 104 ? 6.816 -21.469 -0.193 1 94.69 104 LEU A C 1
ATOM 840 O O . LEU A 1 104 ? 6.977 -21.188 0.995 1 94.69 104 LEU A O 1
ATOM 844 N N . THR A 1 105 ? 7.758 -21.453 -1.063 1 96.19 105 THR A N 1
ATOM 845 C CA . THR A 1 105 ? 9.016 -20.75 -0.848 1 96.19 105 THR A CA 1
ATOM 846 C C . THR A 1 105 ? 9.039 -19.438 -1.63 1 96.19 105 THR A C 1
ATOM 848 O O . THR A 1 105 ? 8.133 -19.156 -2.416 1 96.19 105 THR A O 1
ATOM 851 N N . PHE A 1 106 ? 10.094 -18.625 -1.449 1 97.69 106 PHE A N 1
ATOM 852 C CA . PHE A 1 106 ? 10.234 -17.359 -2.16 1 97.69 106 PHE A CA 1
ATOM 853 C C . PHE A 1 106 ? 10.227 -17.578 -3.668 1 97.69 106 PHE A C 1
ATOM 855 O O . PHE A 1 106 ? 9.656 -16.781 -4.414 1 97.69 106 PHE A O 1
ATOM 862 N N . HIS A 1 107 ? 10.766 -18.672 -4.16 1 96.81 107 HIS A N 1
ATOM 863 C CA . HIS A 1 107 ? 10.914 -18.906 -5.59 1 96.81 107 HIS A CA 1
ATOM 864 C C . HIS A 1 107 ? 9.594 -19.375 -6.207 1 96.81 107 HIS A C 1
ATOM 866 O O . HIS A 1 107 ? 9.453 -19.391 -7.434 1 96.81 107 HIS A O 1
ATOM 872 N N . ASP A 1 108 ? 8.656 -19.719 -5.344 1 95.94 108 ASP A N 1
ATOM 873 C CA . ASP A 1 108 ? 7.336 -20.109 -5.836 1 95.94 108 ASP A CA 1
ATOM 874 C C . ASP A 1 108 ? 6.461 -18.875 -6.082 1 95.94 108 ASP A C 1
ATOM 876 O O . ASP A 1 108 ? 5.375 -18.984 -6.652 1 95.94 108 ASP A O 1
ATOM 880 N N . VAL A 1 109 ? 6.918 -17.781 -5.617 1 96.75 109 VAL A N 1
ATOM 881 C CA . VAL A 1 109 ? 6.207 -16.516 -5.773 1 96.75 109 VAL A CA 1
ATOM 882 C C . VAL A 1 109 ? 6.996 -15.586 -6.691 1 96.75 109 VAL A C 1
ATOM 884 O O . VAL A 1 109 ? 8.156 -15.273 -6.422 1 96.75 109 VAL A O 1
ATOM 887 N N . VAL A 1 110 ? 6.352 -15.172 -7.781 1 96.44 110 VAL A N 1
ATOM 888 C CA . VAL A 1 110 ? 6.965 -14.227 -8.711 1 96.44 110 VAL A CA 1
ATOM 889 C C . VAL A 1 110 ? 6.113 -12.969 -8.805 1 96.44 110 VAL A C 1
ATOM 891 O O . VAL A 1 110 ? 4.941 -13.023 -9.18 1 96.44 110 VAL A O 1
ATOM 894 N N . ILE A 1 111 ? 6.707 -11.859 -8.43 1 96.12 111 ILE A N 1
ATOM 895 C CA . ILE A 1 111 ? 6.004 -10.586 -8.555 1 96.12 111 ILE A CA 1
ATOM 896 C C . ILE A 1 111 ? 6.203 -10.023 -9.961 1 96.12 111 ILE A C 1
ATOM 898 O O . ILE A 1 111 ? 7.34 -9.82 -10.391 1 96.12 111 ILE A O 1
ATOM 902 N N . GLU A 1 112 ? 5.109 -9.797 -10.609 1 91.31 112 GLU A N 1
ATOM 903 C CA . GLU A 1 112 ? 5.18 -9.242 -11.961 1 91.31 112 GLU A CA 1
ATOM 904 C C . GLU A 1 112 ? 4.074 -8.227 -12.203 1 91.31 112 GLU A C 1
ATOM 906 O O . GLU A 1 112 ? 3.203 -8.031 -11.352 1 91.31 112 GLU A O 1
ATOM 911 N N . ARG A 1 113 ? 4.18 -7.398 -13.219 1 84.19 113 ARG A N 1
ATOM 912 C CA . ARG A 1 113 ? 3.148 -6.426 -13.562 1 84.19 113 ARG A CA 1
ATOM 913 C C . ARG A 1 113 ? 2.061 -7.062 -14.422 1 84.19 113 ARG A C 1
ATOM 915 O O . ARG A 1 113 ? 2.35 -7.906 -15.273 1 84.19 113 ARG A O 1
ATOM 922 N N . ARG A 1 114 ? 0.817 -6.863 -14.023 1 71.56 114 ARG A N 1
ATOM 923 C CA . ARG A 1 114 ? -0.312 -7.41 -14.773 1 71.56 114 ARG A CA 1
ATOM 924 C C . ARG A 1 114 ? -0.268 -6.969 -16.234 1 71.56 114 ARG A C 1
ATOM 926 O O . ARG A 1 114 ? -0.092 -5.785 -16.516 1 71.56 114 ARG A O 1
ATOM 933 N N . GLY A 1 115 ? 0.535 -7.66 -17.125 1 56.62 115 GLY A N 1
ATOM 934 C CA . GLY A 1 115 ? 0.56 -7.344 -18.547 1 56.62 115 GLY A CA 1
ATOM 935 C C . GLY A 1 115 ? 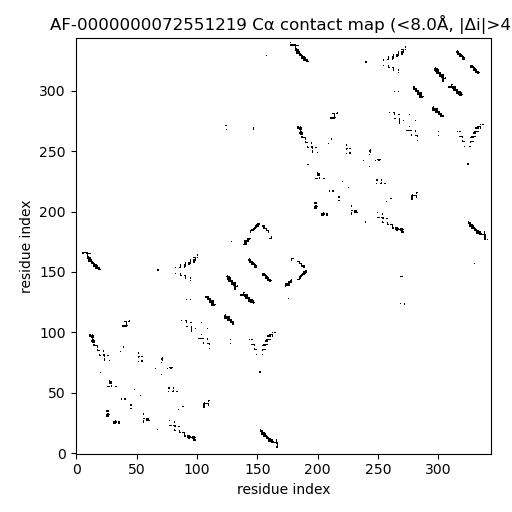-0.803 -6.961 -19.094 1 56.62 115 GLY A C 1
ATOM 936 O O . GLY A 1 115 ? -1.756 -7.738 -18.984 1 56.62 115 GLY A O 1
ATOM 937 N N . ARG A 1 116 ? -1.466 -5.762 -18.766 1 47.91 116 ARG A N 1
ATOM 938 C CA . ARG A 1 116 ? -2.604 -5.57 -19.656 1 47.91 116 ARG A CA 1
ATOM 939 C C . ARG A 1 116 ? -2.242 -5.949 -21.094 1 47.91 116 ARG A C 1
ATOM 941 O O . ARG A 1 116 ? -1.067 -5.93 -21.469 1 47.91 116 ARG A O 1
ATOM 948 N N . ASN A 1 117 ? -3.17 -6.457 -22.016 1 40.72 117 ASN A N 1
ATOM 949 C CA . ASN A 1 117 ? -2.902 -6.598 -23.453 1 40.72 117 ASN A CA 1
ATOM 950 C C . ASN A 1 117 ? -1.83 -5.617 -23.922 1 40.72 117 ASN A C 1
ATOM 952 O O . ASN A 1 117 ? -1.631 -4.566 -23.297 1 40.72 117 ASN A O 1
ATOM 956 N N . GLU A 1 118 ? -0.824 -6.055 -25.078 1 36.72 118 GLU A N 1
ATOM 957 C CA . GLU A 1 118 ? 0.196 -5.32 -25.812 1 36.72 118 GLU A CA 1
ATOM 958 C C . GLU A 1 118 ? -0.076 -3.818 -25.797 1 36.72 118 GLU A C 1
ATOM 960 O O . GLU A 1 118 ? 0.817 -3.016 -26.078 1 36.72 118 GLU A O 1
ATOM 965 N N . GLU A 1 119 ? -1.218 -3.359 -26.266 1 33.75 119 GLU A N 1
ATOM 966 C CA . GLU A 1 119 ? -1.352 -2.014 -26.812 1 33.75 119 GLU A CA 1
ATOM 967 C C . GLU A 1 119 ? -1.165 -0.954 -25.734 1 33.75 119 GLU A C 1
ATOM 969 O O . GLU A 1 119 ? -0.958 0.223 -26.031 1 33.75 119 GLU A O 1
ATOM 974 N N . ARG A 1 120 ? -1.93 -0.917 -24.656 1 36.22 120 ARG A N 1
ATOM 975 C CA . ARG A 1 120 ? -1.77 0.362 -23.969 1 36.22 120 ARG A CA 1
ATOM 976 C C . ARG A 1 120 ? -0.473 0.394 -23.172 1 36.22 120 ARG A C 1
ATOM 978 O O . ARG A 1 120 ? -0.051 -0.627 -22.609 1 36.22 120 ARG A O 1
ATOM 985 N N . LEU A 1 121 ? 0.457 1.252 -23.328 1 37.47 121 LEU A N 1
ATOM 986 C CA . LEU A 1 121 ? 1.799 1.684 -22.953 1 37.47 121 LEU A CA 1
ATOM 987 C C . LEU A 1 121 ? 2.123 1.273 -21.516 1 37.47 121 LEU A C 1
ATOM 989 O O . LEU A 1 121 ? 3.27 1.388 -21.078 1 37.47 121 LEU A O 1
ATOM 993 N N . GLY A 1 122 ? 1.175 1.557 -20.406 1 40.47 122 GLY A N 1
ATOM 994 C CA . GLY A 1 122 ? 1.611 1.834 -19.047 1 40.47 122 GLY A CA 1
ATOM 995 C C . GLY A 1 122 ? 1.603 0.608 -18.141 1 40.47 122 GLY A C 1
ATOM 996 O O . GLY A 1 122 ? 1 -0.412 -18.484 1 40.47 122 GLY A O 1
ATOM 997 N N . SER A 1 123 ? 2.725 0.299 -17.312 1 54.69 123 SER A N 1
ATOM 998 C CA . SER A 1 123 ? 3.049 -0.702 -16.297 1 54.69 123 SER A CA 1
ATOM 999 C C . SER A 1 123 ? 1.876 -0.932 -15.352 1 54.69 123 SER A C 1
ATOM 1001 O O . SER A 1 123 ? 1.352 0.016 -14.766 1 54.69 123 SER A O 1
ATOM 1003 N N . GLY A 1 124 ? 0.97 -1.877 -15.555 1 64.19 124 GLY A N 1
ATOM 1004 C CA . GLY A 1 124 ? -0.139 -2.248 -14.688 1 64.19 124 GLY A CA 1
ATOM 1005 C C . GLY A 1 124 ? 0.283 -2.506 -13.258 1 64.19 124 GLY A C 1
ATOM 1006 O O . GLY A 1 124 ? 1.475 -2.48 -12.938 1 64.19 124 GLY A O 1
ATOM 1007 N N . PRO A 1 125 ? -0.737 -2.576 -12.344 1 78.88 125 PRO A N 1
ATOM 1008 C CA . PRO A 1 125 ? -0.43 -2.859 -10.938 1 78.88 125 PRO A CA 1
ATOM 1009 C C . PRO A 1 125 ? 0.278 -4.199 -10.75 1 78.88 125 PRO A C 1
ATOM 1011 O O . PRO A 1 125 ? 0.161 -5.09 -11.594 1 78.88 125 PRO A O 1
ATOM 1014 N N . PRO A 1 126 ? 1.111 -4.293 -9.781 1 89.06 126 PRO A N 1
ATOM 1015 C CA . PRO A 1 126 ? 1.782 -5.57 -9.516 1 89.06 126 PRO A CA 1
ATOM 1016 C C . PRO A 1 126 ? 0.802 -6.699 -9.211 1 89.06 126 PRO A C 1
ATOM 1018 O O . PRO A 1 126 ? -0.252 -6.465 -8.617 1 89.06 126 PRO A O 1
ATOM 1021 N N . VAL A 1 127 ? 1.134 -7.918 -9.68 1 91.88 127 VAL A N 1
ATOM 1022 C CA . VAL A 1 127 ? 0.428 -9.156 -9.367 1 91.88 127 VAL A CA 1
ATOM 1023 C C . VAL A 1 127 ? 1.425 -10.219 -8.906 1 91.88 127 VAL A C 1
ATOM 1025 O O . VAL A 1 127 ? 2.602 -10.172 -9.273 1 91.88 127 VAL A O 1
ATOM 1028 N N . ALA A 1 128 ? 0.942 -11.07 -8.055 1 95.62 128 ALA A N 1
ATOM 1029 C CA . ALA A 1 128 ? 1.76 -12.211 -7.645 1 95.62 128 ALA A CA 1
ATOM 1030 C C . ALA A 1 128 ? 1.403 -13.461 -8.453 1 95.62 128 ALA A C 1
ATOM 1032 O O . ALA A 1 128 ? 0.247 -13.891 -8.469 1 95.62 128 ALA A O 1
ATOM 1033 N N . ARG A 1 129 ? 2.344 -13.961 -9.148 1 94.25 129 ARG A N 1
ATOM 1034 C CA . ARG A 1 129 ? 2.217 -15.273 -9.781 1 94.25 129 ARG A CA 1
ATOM 1035 C C . ARG A 1 129 ? 2.648 -16.391 -8.82 1 94.25 129 ARG A C 1
ATOM 1037 O O . ARG A 1 129 ? 3.785 -16.391 -8.344 1 94.25 129 ARG A O 1
ATOM 1044 N N . ILE A 1 130 ? 1.734 -17.266 -8.531 1 95.25 130 ILE A N 1
ATOM 1045 C CA . ILE A 1 130 ? 2.018 -18.406 -7.676 1 95.25 130 ILE A CA 1
ATOM 1046 C C . ILE A 1 130 ? 2.219 -19.656 -8.531 1 95.25 130 ILE A C 1
ATOM 1048 O O . ILE A 1 130 ? 1.285 -20.125 -9.195 1 95.25 130 ILE A O 1
ATOM 1052 N N . LYS A 1 131 ? 3.445 -20.172 -8.461 1 93 131 LYS A N 1
ATOM 1053 C CA . LYS A 1 131 ? 3.773 -21.328 -9.297 1 93 131 LYS A CA 1
ATOM 1054 C C . LYS A 1 131 ? 2.965 -22.547 -8.891 1 93 131 LYS A C 1
ATOM 1056 O O . LYS A 1 131 ? 2.82 -22.844 -7.699 1 93 131 LYS A O 1
ATOM 1061 N N . GLY A 1 132 ? 2.475 -23.203 -9.945 1 88.69 132 GLY A N 1
ATOM 1062 C CA . GLY A 1 132 ? 1.699 -24.422 -9.711 1 88.69 132 GLY A CA 1
ATOM 1063 C C . GLY A 1 132 ? 2.557 -25.625 -9.367 1 88.69 132 GLY A C 1
ATOM 1064 O O . GLY A 1 132 ? 3.734 -25.672 -9.727 1 88.69 132 GLY A O 1
ATOM 1065 N N . ARG A 1 133 ? 2.162 -26.531 -8.375 1 75.38 133 ARG A N 1
ATOM 1066 C CA . ARG A 1 133 ? 2.869 -27.734 -7.973 1 75.38 133 ARG A CA 1
ATOM 1067 C C . ARG A 1 133 ? 2.471 -28.922 -8.844 1 75.38 133 ARG A C 1
ATOM 1069 O O . ARG A 1 133 ? 2.799 -30.078 -8.523 1 75.38 133 ARG A O 1
ATOM 1076 N N . GLY A 1 134 ? 1.96 -28.719 -9.852 1 65.94 134 GLY A N 1
ATOM 1077 C CA . GLY A 1 134 ? 1.455 -29.875 -10.555 1 65.94 134 GLY A CA 1
ATOM 1078 C C . GLY A 1 134 ? 0.233 -30.5 -9.898 1 65.94 134 GLY A C 1
ATOM 1079 O O . GLY A 1 134 ? -0.178 -30.062 -8.82 1 65.94 134 GLY A O 1
ATOM 1080 N N . GLY A 1 135 ? -0.563 -31.438 -10.477 1 55.53 135 GLY A N 1
ATOM 1081 C CA . GLY A 1 135 ? -1.717 -32.188 -9.992 1 55.53 135 GLY A CA 1
ATOM 1082 C C . GLY A 1 135 ? -2.996 -31.359 -9.992 1 55.53 135 GLY A C 1
ATOM 1083 O O . GLY A 1 135 ? -3.521 -31.031 -11.062 1 55.53 135 GLY A O 1
ATOM 1084 N N . GLU A 1 136 ? -3.238 -30.922 -8.664 1 51.62 136 GLU A N 1
ATOM 1085 C CA . GLU A 1 136 ? -4.516 -30.266 -8.414 1 51.62 136 GLU A CA 1
ATOM 1086 C C . GLU A 1 136 ? -4.594 -28.906 -9.125 1 51.62 136 GLU A C 1
ATOM 1088 O O . GLU A 1 136 ? -5.68 -28.453 -9.469 1 51.62 136 GLU A O 1
ATOM 1093 N N . ASP A 1 137 ? -3.514 -28.328 -9.312 1 59.09 137 ASP A N 1
ATOM 1094 C CA . ASP A 1 137 ? -3.547 -27.016 -9.961 1 59.09 137 ASP A CA 1
ATOM 1095 C C . ASP A 1 137 ? -3.338 -27.156 -11.469 1 59.09 137 ASP A C 1
ATOM 1097 O O . ASP A 1 137 ? -3.223 -26.141 -12.172 1 59.09 137 ASP A O 1
ATOM 1101 N N . GLY A 1 138 ? -3.525 -28.531 -11.977 1 59.56 138 GLY A N 1
ATOM 1102 C CA . GLY A 1 138 ? -3.465 -28.812 -13.398 1 59.56 138 GLY A CA 1
ATOM 1103 C C . GLY A 1 138 ? -2.227 -28.25 -14.07 1 59.56 138 GLY A C 1
ATOM 1104 O O . GLY A 1 138 ? -2.215 -28.031 -15.281 1 59.56 138 GLY A O 1
ATOM 1105 N N . GLY A 1 139 ? -1.24 -27.828 -13.195 1 67.94 139 GLY A N 1
ATOM 1106 C CA . GLY A 1 139 ? 0.007 -27.375 -13.781 1 67.94 139 GLY A CA 1
ATOM 1107 C C . GLY A 1 139 ? 0.007 -25.891 -14.109 1 67.94 139 GLY A C 1
ATOM 1108 O O . GLY A 1 139 ? 0.902 -25.406 -14.805 1 67.94 139 GLY A O 1
ATOM 1109 N N . GLU A 1 140 ? -1.049 -25.172 -13.812 1 84.94 140 GLU A N 1
ATOM 1110 C CA . GLU A 1 140 ? -1.105 -23.75 -14.109 1 84.94 140 GLU A CA 1
ATOM 1111 C C . GLU A 1 140 ? -0.669 -22.922 -12.914 1 84.94 140 GLU A C 1
ATOM 1113 O O . GLU A 1 140 ? -0.766 -23.359 -11.766 1 84.94 140 GLU A O 1
ATOM 1118 N N . ASP A 1 141 ? -0.145 -21.781 -13.25 1 91.12 141 ASP A N 1
ATOM 1119 C CA . ASP A 1 141 ? 0.15 -20.797 -12.211 1 91.12 141 ASP A CA 1
ATOM 1120 C C . ASP A 1 141 ? -1.101 -20 -11.836 1 91.12 141 ASP A C 1
ATOM 1122 O O . ASP A 1 141 ? -2.014 -19.844 -12.648 1 91.12 141 ASP A O 1
ATOM 1126 N N . ALA A 1 142 ? -1.118 -19.656 -10.586 1 90.75 142 ALA A N 1
ATOM 1127 C CA . ALA A 1 142 ? -2.252 -18.875 -10.109 1 90.75 142 ALA A CA 1
ATOM 1128 C C . ALA A 1 142 ? -1.848 -17.422 -9.852 1 90.75 142 ALA A C 1
ATOM 1130 O O . ALA A 1 142 ? -0.693 -17.141 -9.516 1 90.75 142 ALA A O 1
ATOM 1131 N N . SER A 1 143 ? -2.834 -16.562 -10.062 1 92.62 143 SER A N 1
ATOM 1132 C CA . SER A 1 143 ? -2.588 -15.156 -9.758 1 92.62 143 SER A CA 1
ATOM 1133 C C . SER A 1 143 ? -3.164 -14.781 -8.398 1 92.62 143 SER A C 1
ATOM 1135 O O . SER A 1 143 ? -4.188 -15.32 -7.98 1 92.62 143 SER A O 1
ATOM 1137 N N . ALA A 1 144 ? -2.518 -13.914 -7.742 1 94.94 144 ALA A N 1
ATOM 1138 C CA . ALA A 1 144 ? -3.006 -13.281 -6.52 1 94.9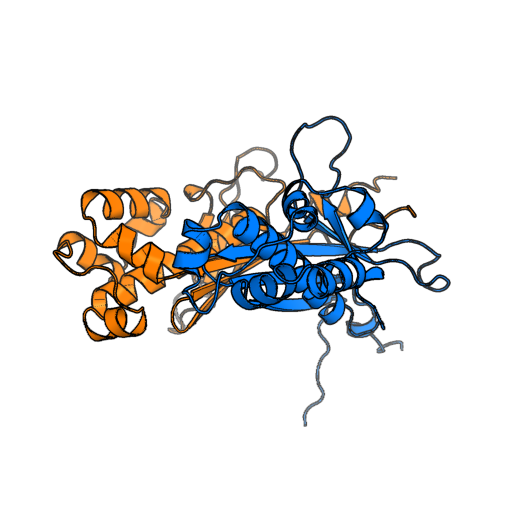4 144 ALA A CA 1
ATOM 1139 C C . ALA A 1 144 ? -2.846 -11.766 -6.586 1 94.94 144 ALA A C 1
ATOM 1141 O O . ALA A 1 144 ? -1.927 -11.258 -7.238 1 94.94 144 ALA A O 1
ATOM 1142 N N . MET A 1 145 ? -3.783 -11.039 -5.949 1 94.88 145 MET A N 1
ATOM 1143 C CA . MET A 1 145 ? -3.74 -9.578 -5.941 1 94.88 145 MET A CA 1
ATOM 1144 C C . MET A 1 145 ? -2.773 -9.07 -4.879 1 94.88 145 MET A C 1
ATOM 1146 O O . MET A 1 145 ? -2.873 -9.453 -3.711 1 94.88 145 MET A O 1
ATOM 1150 N N . ILE A 1 146 ? -1.873 -8.219 -5.293 1 96.62 146 ILE A N 1
ATOM 1151 C CA . ILE A 1 146 ? -0.846 -7.73 -4.379 1 96.62 146 ILE A CA 1
ATOM 1152 C C . ILE A 1 146 ? -0.73 -6.215 -4.492 1 96.62 146 ILE A C 1
ATOM 1154 O O . ILE A 1 146 ? -0.94 -5.648 -5.566 1 96.62 146 ILE A O 1
ATOM 1158 N N . SER A 1 147 ? -0.475 -5.543 -3.428 1 97.56 147 SER A N 1
ATOM 1159 C CA . SER A 1 147 ? -0.181 -4.117 -3.369 1 97.56 147 SER A CA 1
ATOM 1160 C C . SER A 1 147 ? 1.029 -3.838 -2.484 1 97.56 147 SER A C 1
ATOM 1162 O O . SER A 1 147 ? 1.181 -4.441 -1.422 1 97.56 147 SER A O 1
ATOM 1164 N N . ILE A 1 148 ? 1.887 -3.029 -2.969 1 97.75 148 ILE A N 1
ATOM 1165 C CA . ILE A 1 148 ? 3.141 -2.707 -2.297 1 97.75 148 ILE A CA 1
ATOM 1166 C C . ILE A 1 148 ? 3.234 -1.199 -2.074 1 97.75 148 ILE A C 1
ATOM 1168 O O . ILE A 1 148 ? 2.832 -0.413 -2.934 1 97.75 148 ILE A O 1
ATOM 1172 N N . SER A 1 149 ? 3.75 -0.809 -0.938 1 98.06 149 SER A N 1
ATOM 1173 C CA . SER A 1 149 ? 3.984 0.596 -0.622 1 98.06 149 SER A CA 1
ATOM 1174 C C . SER A 1 149 ? 5.25 0.771 0.214 1 98.06 149 SER A C 1
ATOM 1176 O O . SER A 1 149 ? 5.668 -0.152 0.915 1 98.06 149 SER A O 1
ATOM 1178 N N . HIS A 1 150 ? 5.855 1.93 0.074 1 96.94 150 HIS A N 1
ATOM 1179 C CA . HIS A 1 150 ? 6.98 2.24 0.948 1 96.94 150 HIS A CA 1
ATOM 1180 C C . HIS A 1 150 ? 7.078 3.74 1.209 1 96.94 150 HIS A C 1
ATOM 1182 O O . HIS A 1 150 ? 6.707 4.547 0.355 1 96.94 150 HIS A O 1
ATOM 1188 N N . ASP A 1 151 ? 7.527 4.09 2.445 1 95.75 151 ASP A N 1
ATOM 1189 C CA . ASP A 1 151 ? 7.793 5.457 2.883 1 95.75 151 ASP A CA 1
ATOM 1190 C C . ASP A 1 151 ? 8.742 5.477 4.078 1 95.75 151 ASP A C 1
ATOM 1192 O O . ASP A 1 151 ? 8.617 4.652 4.988 1 95.75 151 ASP A O 1
ATOM 1196 N N . GLY A 1 152 ? 9.656 6.438 4.047 1 94.38 152 GLY A N 1
ATOM 1197 C CA . GLY A 1 152 ? 10.633 6.488 5.129 1 94.38 152 GLY A CA 1
ATOM 1198 C C . GLY A 1 152 ? 11.477 5.234 5.234 1 94.38 152 GLY A C 1
ATOM 1199 O O . GLY A 1 152 ? 12.125 4.832 4.266 1 94.38 152 GLY A O 1
ATOM 1200 N N . ASP A 1 153 ? 11.344 4.555 6.438 1 96.25 153 ASP A N 1
ATOM 1201 C CA . ASP A 1 153 ? 12.227 3.424 6.684 1 96.25 153 ASP A CA 1
ATOM 1202 C C . ASP A 1 153 ? 11.469 2.102 6.582 1 96.25 153 ASP A C 1
ATOM 1204 O O . ASP A 1 153 ? 11.93 1.076 7.09 1 96.25 153 ASP A O 1
ATOM 1208 N N . TYR A 1 154 ? 10.234 2.146 5.949 1 97.44 154 TYR A N 1
ATOM 1209 C CA . TYR A 1 154 ? 9.484 0.894 5.934 1 97.44 154 TYR A CA 1
ATOM 1210 C C . TYR A 1 154 ? 8.836 0.661 4.574 1 97.44 154 TYR A C 1
ATOM 1212 O O . TYR A 1 154 ? 8.414 1.609 3.912 1 97.44 154 TYR A O 1
ATOM 1220 N N . ALA A 1 155 ? 8.828 -0.561 4.18 1 98.19 155 ALA A N 1
ATOM 1221 C CA . ALA A 1 155 ? 8.016 -1.072 3.08 1 98.19 155 ALA A CA 1
ATOM 1222 C C . ALA A 1 155 ? 6.938 -2.023 3.588 1 98.19 155 ALA A C 1
ATOM 1224 O O . ALA A 1 155 ? 7.16 -2.768 4.547 1 98.19 155 ALA A O 1
ATOM 1225 N N . THR A 1 156 ? 5.754 -2.002 3.008 1 98.31 156 THR A N 1
ATOM 1226 C CA . THR A 1 156 ? 4.66 -2.891 3.385 1 98.31 156 THR A CA 1
ATOM 1227 C C . THR A 1 156 ? 3.986 -3.477 2.148 1 98.31 156 THR A C 1
ATOM 1229 O O . THR A 1 156 ? 4.117 -2.934 1.048 1 98.31 156 THR A O 1
ATOM 1232 N N . ALA A 1 157 ? 3.381 -4.594 2.312 1 98.56 157 ALA A N 1
ATOM 1233 C CA . ALA A 1 157 ? 2.617 -5.219 1.235 1 98.56 157 ALA A CA 1
ATOM 1234 C C . ALA A 1 157 ? 1.401 -5.957 1.784 1 98.56 157 ALA A C 1
ATOM 1236 O O . ALA A 1 157 ? 1.4 -6.395 2.938 1 98.56 157 ALA A O 1
ATOM 1237 N N . VAL A 1 158 ? 0.361 -6.043 0.991 1 98.38 158 VAL A N 1
ATOM 1238 C CA . VAL A 1 158 ? -0.83 -6.836 1.272 1 98.38 158 VAL A CA 1
ATOM 1239 C C . VAL A 1 158 ? -1.17 -7.707 0.064 1 98.38 158 VAL A C 1
ATOM 1241 O O . VAL A 1 158 ? -1.005 -7.281 -1.081 1 98.38 158 VAL A O 1
ATOM 1244 N N . CYS A 1 159 ? -1.586 -8.906 0.361 1 98.06 159 CYS A N 1
ATOM 1245 C CA . CYS A 1 159 ? -1.948 -9.867 -0.678 1 98.06 159 CYS A CA 1
ATOM 1246 C C . CYS A 1 159 ? -3.328 -10.461 -0.416 1 98.06 159 CYS A C 1
ATOM 1248 O O . CYS A 1 159 ? -3.658 -10.797 0.724 1 98.06 159 CYS A O 1
ATOM 1250 N N . MET A 1 160 ? -4.18 -10.453 -1.414 1 97.12 160 MET A N 1
ATOM 1251 C CA . MET A 1 160 ? -5.445 -11.18 -1.414 1 97.12 160 MET A CA 1
ATOM 1252 C C . MET A 1 160 ? -5.387 -12.375 -2.361 1 97.12 160 MET A C 1
ATOM 1254 O O . MET A 1 160 ? -5.145 -12.211 -3.559 1 97.12 160 MET A O 1
ATOM 1258 N N . ALA A 1 161 ? -5.633 -13.57 -1.819 1 95.81 161 ALA A N 1
ATOM 1259 C CA . ALA A 1 161 ? -5.469 -14.797 -2.592 1 95.81 161 ALA A CA 1
ATOM 1260 C C . ALA A 1 161 ? -6.727 -15.656 -2.531 1 95.81 161 ALA A C 1
ATOM 1262 O O . ALA A 1 161 ? -7.508 -15.555 -1.584 1 95.81 161 ALA A O 1
ATOM 1263 N N . HIS A 1 162 ? -6.914 -16.422 -3.615 1 92.62 162 HIS A N 1
ATOM 1264 C CA . HIS A 1 162 ? -7.922 -17.484 -3.596 1 92.62 162 HIS A CA 1
ATOM 1265 C C . HIS A 1 162 ? -7.469 -18.656 -2.734 1 92.62 162 HIS A C 1
ATOM 1267 O O . HIS A 1 162 ? -6.375 -19.188 -2.932 1 92.62 162 HIS A O 1
ATOM 1273 N N . ASP A 1 163 ? -8.219 -19 -1.736 1 89.5 163 ASP A N 1
ATOM 1274 C CA . ASP A 1 163 ? -7.926 -20.109 -0.826 1 89.5 163 ASP A CA 1
ATOM 1275 C C . ASP A 1 163 ? -9.141 -21.016 -0.666 1 89.5 163 ASP A C 1
ATOM 1277 O O . ASP A 1 163 ? -9.992 -20.781 0.195 1 89.5 163 ASP A O 1
ATOM 1281 N N . PRO A 1 164 ? -9.188 -22.078 -1.424 1 85.94 164 PRO A N 1
ATOM 1282 C CA . PRO A 1 164 ? -10.352 -22.969 -1.383 1 85.94 164 PRO A CA 1
ATOM 1283 C C . PRO A 1 164 ? -10.508 -23.656 -0.033 1 85.94 164 PRO A C 1
ATOM 1285 O O . PRO A 1 164 ? -11.57 -24.219 0.255 1 85.94 164 PRO A O 1
ATOM 1288 N N . SER A 1 165 ? -9.516 -23.672 0.74 1 83.06 165 SER A N 1
ATOM 1289 C CA . SER A 1 165 ? -9.562 -24.391 2.012 1 83.06 165 SER A CA 1
ATOM 1290 C C . SER A 1 165 ? -10.375 -23.625 3.045 1 83.06 165 SER A C 1
ATOM 1292 O O . SER A 1 165 ? -10.773 -24.188 4.07 1 83.06 165 SER A O 1
ATOM 1294 N N . VAL A 1 166 ? -10.617 -22.344 2.764 1 80.94 166 VAL A N 1
ATOM 1295 C CA . VAL A 1 166 ? -11.32 -21.516 3.734 1 80.94 166 VAL A CA 1
ATOM 1296 C C . VAL A 1 166 ? -12.812 -21.844 3.709 1 80.94 166 VAL A C 1
ATOM 1298 O O . VAL A 1 166 ? -13.484 -21.797 4.742 1 80.94 166 VAL A O 1
ATOM 1301 N N . VAL A 1 167 ? -13.469 -22.172 2.416 1 74.88 167 VAL A N 1
ATOM 1302 C CA . VAL A 1 167 ? -14.898 -22.453 2.336 1 74.88 167 VAL A CA 1
ATOM 1303 C C . VAL A 1 167 ? -15.133 -23.938 2.607 1 74.88 167 VAL A C 1
ATOM 1305 O O . VAL A 1 167 ? -16.281 -24.406 2.576 1 74.88 167 VAL A O 1
ATOM 1308 N N . GLY A 1 168 ? -14.258 -24.828 3.023 1 54.28 168 GLY A N 1
ATOM 1309 C CA . GLY A 1 168 ? -14.312 -26.281 3.094 1 54.28 168 GLY A CA 1
ATOM 1310 C C . GLY A 1 168 ? -15.719 -26.812 3.252 1 54.28 168 GLY A C 1
ATOM 1311 O O . GLY A 1 168 ? -16.688 -26.062 3.172 1 54.28 168 GLY A O 1
ATOM 1312 N N . GLY A 1 169 ? -15.875 -27.828 4.395 1 47.47 169 GLY A N 1
ATOM 1313 C CA . GLY A 1 169 ? -16.406 -29.172 4.508 1 47.47 169 GLY A CA 1
ATOM 1314 C C . GLY A 1 169 ? -17.922 -29.203 4.457 1 47.47 169 GLY A C 1
ATOM 1315 O O . GLY A 1 169 ? -18.531 -30.219 4.828 1 47.47 169 GLY A O 1
ATOM 1316 N N . GLY A 1 170 ? -18.734 -28.156 4.41 1 40.22 170 GLY A N 1
ATOM 1317 C CA . GLY A 1 170 ? -20.016 -28.812 4.547 1 40.22 170 GLY A CA 1
ATOM 1318 C C . GLY A 1 170 ? -20.375 -29.672 3.346 1 40.22 170 GLY A C 1
ATOM 1319 O O . GLY A 1 170 ? -20.984 -29.188 2.395 1 40.22 170 GLY A O 1
ATOM 1320 N N . GLU A 1 171 ? -19.438 -30.25 2.607 1 35.81 171 GLU A N 1
ATOM 1321 C CA . GLU A 1 171 ? -20.109 -31.328 1.887 1 35.81 171 GLU A CA 1
ATOM 1322 C C . GLU A 1 171 ? -21.125 -32.031 2.781 1 35.81 171 GLU A C 1
ATOM 1324 O O . GLU A 1 171 ? -20.828 -32.375 3.928 1 35.81 171 GLU A O 1
ATOM 1329 N N . CYS A 1 172 ? -22.453 -32 2.355 1 26.39 172 CYS A N 1
ATOM 1330 C CA . CYS A 1 172 ? -23.391 -33.094 2.65 1 26.39 172 CYS A CA 1
ATOM 1331 C C . CYS A 1 172 ? -22.781 -34.438 2.271 1 26.39 172 CYS A C 1
ATOM 1333 O O . CYS A 1 172 ? -22.094 -34.531 1.251 1 26.39 172 CYS A O 1
ATOM 1335 N N . MET B 1 1 ? 7.078 -19.438 -19.359 1 63.81 1 MET B N 1
ATOM 1336 C CA . MET B 1 1 ? 6.273 -19.469 -18.141 1 63.81 1 MET B CA 1
ATOM 1337 C C . MET B 1 1 ? 4.902 -20.078 -18.406 1 63.81 1 MET B C 1
ATOM 1339 O O . MET B 1 1 ? 4.359 -19.922 -19.5 1 63.81 1 MET B O 1
ATOM 1343 N N . LYS B 1 2 ? 4.387 -20.906 -17.438 1 74.56 2 LYS B N 1
ATOM 1344 C CA . LYS B 1 2 ? 3.061 -21.5 -17.562 1 74.56 2 LYS B CA 1
ATOM 1345 C C . LYS B 1 2 ? 1.98 -20.422 -17.656 1 74.56 2 LYS B C 1
ATOM 1347 O O . LYS B 1 2 ? 2.188 -19.297 -17.219 1 74.56 2 LYS B O 1
ATOM 1352 N N . PRO B 1 3 ? 0.932 -20.734 -18.344 1 78.62 3 PRO B N 1
ATOM 1353 C CA . PRO B 1 3 ? -0.175 -19.766 -18.359 1 78.62 3 PRO B CA 1
ATOM 1354 C C . PRO B 1 3 ? -0.625 -19.375 -16.953 1 78.62 3 PRO B C 1
ATOM 1356 O O . PRO B 1 3 ? -0.535 -20.172 -16.016 1 78.62 3 PRO B O 1
ATOM 1359 N N . LEU B 1 4 ? -1.006 -18.188 -16.844 1 78.81 4 LEU B N 1
ATOM 1360 C CA . LEU B 1 4 ? -1.43 -17.625 -15.562 1 78.81 4 LEU B CA 1
ATOM 1361 C C . LEU B 1 4 ? -2.949 -17.641 -15.438 1 78.81 4 LEU B C 1
ATOM 1363 O O . LEU B 1 4 ? -3.646 -17.016 -16.25 1 78.81 4 LEU B O 1
ATOM 1367 N N . ARG B 1 5 ? -3.42 -18.438 -14.523 1 81.88 5 ARG B N 1
ATOM 1368 C CA . ARG B 1 5 ? -4.844 -18.391 -14.219 1 81.88 5 ARG B CA 1
ATOM 1369 C C . ARG B 1 5 ? -5.211 -17.109 -13.5 1 81.88 5 ARG B C 1
ATOM 1371 O O . ARG B 1 5 ? -4.605 -16.766 -12.477 1 81.88 5 ARG B O 1
ATOM 1378 N N . PRO B 1 6 ? -6.195 -16.391 -14.039 1 82.38 6 PRO B N 1
ATOM 1379 C CA . PRO B 1 6 ? -6.57 -15.125 -13.398 1 82.38 6 PRO B CA 1
ATOM 1380 C C . PRO B 1 6 ? -7.195 -15.32 -12.023 1 82.38 6 PRO B C 1
ATOM 1382 O O . PRO B 1 6 ? -7.723 -16.406 -11.727 1 82.38 6 PRO B O 1
ATOM 1385 N N . PHE B 1 7 ? -7.012 -14.328 -11.227 1 87.81 7 PHE B N 1
ATOM 1386 C CA . PHE B 1 7 ? -7.711 -14.312 -9.945 1 87.81 7 PHE B CA 1
ATOM 1387 C C . PHE B 1 7 ? -9.211 -14.477 -10.148 1 87.81 7 PHE B C 1
ATOM 1389 O O . PHE B 1 7 ? -9.797 -13.836 -11.031 1 87.81 7 PHE B O 1
ATOM 1396 N N . PRO B 1 8 ? -9.875 -15.242 -9.367 1 87.94 8 PRO B N 1
ATOM 1397 C CA . PRO B 1 8 ? -11.219 -15.695 -9.734 1 87.94 8 PRO B CA 1
ATOM 1398 C C . PRO B 1 8 ? -12.305 -14.703 -9.336 1 87.94 8 PRO B C 1
ATOM 1400 O O . PRO B 1 8 ? -13.484 -14.914 -9.641 1 87.94 8 PRO B O 1
ATOM 1403 N N . PHE B 1 9 ? -12.039 -13.648 -8.617 1 90.75 9 PHE B N 1
ATOM 1404 C CA . PHE B 1 9 ? -13.039 -12.672 -8.195 1 90.75 9 PHE B CA 1
ATOM 1405 C C . PHE B 1 9 ? -12.703 -11.289 -8.742 1 90.75 9 PHE B C 1
ATOM 1407 O O . PHE B 1 9 ? -11.531 -10.93 -8.875 1 90.75 9 PHE B O 1
ATOM 1414 N N . PRO B 1 10 ? -13.719 -10.508 -9.07 1 92.62 10 PRO B N 1
ATOM 1415 C CA . PRO B 1 10 ? -13.461 -9.148 -9.547 1 92.62 10 PRO B CA 1
ATOM 1416 C C . PRO B 1 10 ? -13.109 -8.188 -8.422 1 92.62 10 PRO B C 1
ATOM 1418 O O . PRO B 1 10 ? -13.836 -7.211 -8.188 1 92.62 10 PRO B O 1
ATOM 1421 N N . LEU B 1 11 ? -12.133 -8.547 -7.723 1 93.31 11 LEU B N 1
ATOM 1422 C CA . LEU B 1 11 ? -11.656 -7.785 -6.57 1 93.31 11 LEU B CA 1
ATOM 1423 C C . LEU B 1 11 ? -10.188 -7.426 -6.723 1 93.31 11 LEU B C 1
ATOM 1425 O O . LEU B 1 11 ? -9.43 -8.148 -7.375 1 93.31 11 LEU B O 1
ATOM 1429 N N . ASN B 1 12 ? -9.875 -6.352 -6.164 1 94.44 12 ASN B N 1
ATOM 1430 C CA . ASN B 1 12 ? -8.484 -5.91 -6.062 1 94.44 12 ASN B CA 1
ATOM 1431 C C . ASN B 1 12 ? -8.188 -5.32 -4.688 1 94.44 12 ASN B C 1
ATOM 1433 O O . ASN B 1 12 ? -9.102 -5.043 -3.912 1 94.44 12 ASN B O 1
ATOM 1437 N N . ILE B 1 13 ? -6.926 -5.18 -4.375 1 96.62 13 ILE B N 1
ATOM 1438 C CA . ILE B 1 13 ? -6.508 -4.715 -3.059 1 96.62 13 ILE B CA 1
ATOM 1439 C C . ILE B 1 13 ? -5.43 -3.645 -3.207 1 96.62 13 ILE B C 1
ATOM 1441 O O . ILE B 1 13 ? -4.633 -3.68 -4.148 1 96.62 13 ILE B O 1
ATOM 1445 N N . GLY B 1 14 ? -5.465 -2.615 -2.365 1 97.62 14 GLY B N 1
ATOM 1446 C CA . GLY B 1 14 ? -4.477 -1.553 -2.291 1 97.62 14 GLY B CA 1
ATOM 1447 C C . GLY B 1 14 ? -4 -1.279 -0.875 1 97.62 14 GLY B C 1
ATOM 1448 O O . GLY B 1 14 ? -4.781 -1.374 0.076 1 97.62 14 GLY B O 1
ATOM 1449 N N . THR B 1 15 ? -2.709 -0.975 -0.708 1 98.31 15 THR B N 1
ATOM 1450 C CA . THR B 1 15 ? -2.182 -0.553 0.585 1 98.31 15 THR B CA 1
ATOM 1451 C C . THR B 1 15 ? -1.275 0.666 0.427 1 98.31 15 THR B C 1
ATOM 1453 O O . THR B 1 15 ? -0.746 0.916 -0.657 1 98.31 15 THR B O 1
ATOM 1456 N N . ASP B 1 16 ? -1.138 1.379 1.481 1 98.19 16 ASP B N 1
ATOM 1457 C CA . ASP B 1 16 ? -0.187 2.484 1.521 1 98.19 16 ASP B CA 1
ATOM 1458 C C . ASP B 1 16 ? 0.322 2.723 2.939 1 98.19 16 ASP B C 1
ATOM 1460 O O . ASP B 1 16 ? -0.368 2.41 3.912 1 98.19 16 ASP B O 1
ATOM 1464 N N . ILE B 1 17 ? 1.487 3.123 3.057 1 98.31 17 ILE B N 1
ATOM 1465 C CA . ILE B 1 17 ? 2.102 3.543 4.312 1 98.31 17 ILE B CA 1
ATOM 1466 C C . ILE B 1 17 ? 2.637 4.965 4.172 1 98.31 17 ILE B C 1
ATOM 1468 O O . ILE B 1 17 ? 3.191 5.328 3.133 1 98.31 17 ILE B O 1
ATOM 1472 N N . CYS B 1 18 ? 2.459 5.816 5.207 1 98.12 18 CYS B N 1
ATOM 1473 C CA . CYS B 1 18 ? 2.832 7.227 5.18 1 98.12 18 CYS B CA 1
ATOM 1474 C C . CYS B 1 18 ? 3.553 7.625 6.461 1 98.12 18 CYS B C 1
ATOM 1476 O O . CYS B 1 18 ? 3.051 7.383 7.562 1 98.12 18 CYS B O 1
ATOM 1478 N N . ARG B 1 19 ? 4.75 8.148 6.344 1 97.25 19 ARG B N 1
ATOM 1479 C CA . ARG B 1 19 ? 5.477 8.656 7.504 1 97.25 19 ARG B CA 1
ATOM 1480 C C . ARG B 1 19 ? 4.848 9.953 8.016 1 97.25 19 ARG B C 1
ATOM 1482 O O . ARG B 1 19 ? 4.844 10.969 7.309 1 97.25 19 ARG B O 1
ATOM 1489 N N . ILE B 1 20 ? 4.473 10.008 9.234 1 97.31 20 ILE B N 1
ATOM 1490 C CA . ILE B 1 20 ? 3.699 11.102 9.797 1 97.31 20 ILE B CA 1
ATOM 1491 C C . ILE B 1 20 ? 4.582 12.344 9.93 1 97.31 20 ILE B C 1
ATOM 1493 O O . ILE B 1 20 ? 4.133 13.461 9.688 1 97.31 20 ILE B O 1
ATOM 1497 N N . SER B 1 21 ? 5.844 12.203 10.312 1 95.56 21 SER B N 1
ATOM 1498 C CA . SER B 1 21 ? 6.746 13.336 10.477 1 95.56 21 SER B CA 1
ATOM 1499 C C . SER B 1 21 ? 6.938 14.094 9.164 1 95.56 21 SER B C 1
ATOM 1501 O O . SER B 1 21 ? 7.152 15.305 9.164 1 95.56 21 SER B O 1
ATOM 1503 N N . ARG B 1 22 ? 6.898 13.398 8.039 1 94.06 22 ARG B N 1
ATOM 1504 C CA . ARG B 1 22 ? 6.965 14.047 6.734 1 94.06 22 ARG B CA 1
ATOM 1505 C C . ARG B 1 22 ? 5.758 14.961 6.516 1 94.06 22 ARG B C 1
ATOM 1507 O O . ARG B 1 22 ? 5.902 16.078 6.027 1 94.06 22 ARG B O 1
ATOM 1514 N N . ILE B 1 23 ? 4.578 14.453 6.832 1 96.19 23 ILE B N 1
ATOM 1515 C CA . ILE B 1 23 ? 3.352 15.234 6.719 1 96.19 23 ILE B CA 1
ATOM 1516 C C . ILE B 1 23 ? 3.41 16.438 7.668 1 96.19 23 ILE B C 1
ATOM 1518 O O . ILE B 1 23 ? 3.012 17.547 7.301 1 96.19 23 ILE B O 1
ATOM 1522 N N . TYR B 1 24 ? 3.887 16.172 8.867 1 94.25 24 TYR B N 1
ATOM 1523 C CA . TYR B 1 24 ? 4.062 17.25 9.836 1 94.25 24 TYR B CA 1
ATOM 1524 C C . TYR B 1 24 ? 4.91 18.375 9.258 1 94.25 24 TYR B C 1
ATOM 1526 O O . TYR B 1 24 ? 4.562 19.547 9.383 1 94.25 24 TYR B O 1
ATOM 1534 N N . ALA B 1 25 ? 6.004 18.047 8.609 1 92.69 25 ALA B N 1
ATOM 1535 C CA . ALA B 1 25 ? 6.914 19.031 8.023 1 92.69 25 ALA B CA 1
ATOM 1536 C C . ALA B 1 25 ? 6.211 19.859 6.949 1 92.69 25 ALA B C 1
ATOM 1538 O O . ALA B 1 25 ? 6.492 21.047 6.785 1 92.69 25 ALA B O 1
ATOM 1539 N N . ILE B 1 26 ? 5.348 19.297 6.199 1 93.44 26 ILE B N 1
ATOM 1540 C CA . ILE B 1 26 ? 4.598 20 5.16 1 93.44 26 ILE B CA 1
ATOM 1541 C C . ILE B 1 26 ? 3.586 20.938 5.797 1 93.44 26 ILE B C 1
ATOM 1543 O O . ILE B 1 26 ? 3.48 22.109 5.402 1 93.44 26 ILE B O 1
ATOM 1547 N N . LEU B 1 27 ? 2.887 20.5 6.809 1 92.44 27 LEU B N 1
ATOM 1548 C CA . LEU B 1 27 ? 1.771 21.219 7.402 1 92.44 27 LEU B CA 1
ATOM 1549 C C . LEU B 1 27 ? 2.268 22.438 8.188 1 92.44 27 LEU B C 1
ATOM 1551 O O . LEU B 1 27 ? 1.541 23.422 8.336 1 92.44 27 LEU B O 1
ATOM 1555 N N . ARG B 1 28 ? 3.385 22.281 8.656 1 86.38 28 ARG B N 1
ATOM 1556 C CA . ARG B 1 28 ? 3.896 23.359 9.508 1 86.38 28 ARG B CA 1
ATOM 1557 C C . ARG B 1 28 ? 4.105 24.641 8.703 1 86.38 28 ARG B C 1
ATOM 1559 O O . ARG B 1 28 ? 4.184 25.734 9.281 1 86.38 28 ARG B O 1
ATOM 1566 N N . SER B 1 29 ? 4.418 24.547 7.434 1 85.19 29 SER B N 1
ATOM 1567 C CA . SER B 1 29 ? 4.469 25.719 6.566 1 85.19 29 SER B CA 1
ATOM 1568 C C . SER B 1 29 ? 3.07 26.188 6.191 1 85.19 29 SER B C 1
ATOM 1570 O O . SER B 1 29 ? 2.295 25.438 5.594 1 85.19 29 SER B O 1
ATOM 1572 N N . PRO B 1 30 ? 2.746 27.391 6.5 1 83.19 30 PRO B N 1
ATOM 1573 C CA . PRO B 1 30 ? 1.376 27.844 6.273 1 83.19 30 PRO B CA 1
ATOM 1574 C C . PRO B 1 30 ? 0.95 27.734 4.812 1 83.19 30 PRO B C 1
ATOM 1576 O O . PRO B 1 30 ? -0.118 27.203 4.516 1 83.19 30 PRO B O 1
ATOM 1579 N N . ARG B 1 31 ? 1.785 28.234 3.906 1 87.75 31 ARG B N 1
ATOM 1580 C CA . ARG B 1 31 ? 1.427 28.203 2.492 1 87.75 31 ARG B CA 1
ATOM 1581 C C . ARG B 1 31 ? 1.408 26.781 1.959 1 87.75 31 ARG B C 1
ATOM 1583 O O . ARG B 1 31 ? 0.429 26.359 1.344 1 87.75 31 ARG B O 1
ATOM 1590 N N . ARG B 1 32 ? 2.432 26 2.287 1 90.19 32 ARG B N 1
ATOM 1591 C CA . ARG B 1 32 ? 2.535 24.641 1.776 1 90.19 32 ARG B CA 1
ATOM 1592 C C . ARG B 1 32 ? 1.474 23.734 2.4 1 90.19 32 ARG B C 1
ATOM 1594 O O . ARG B 1 32 ? 0.911 22.875 1.725 1 90.19 32 ARG B O 1
ATOM 1601 N N . GLY B 1 33 ? 1.286 23.938 3.656 1 92 33 GLY B N 1
ATOM 1602 C CA . GLY B 1 33 ? 0.294 23.141 4.355 1 92 33 GLY B CA 1
ATOM 1603 C C . GLY B 1 33 ? -1.107 23.312 3.803 1 92 33 GLY B C 1
ATOM 1604 O O . GLY B 1 33 ? -1.8 22.328 3.535 1 92 33 GLY B O 1
ATOM 1605 N N . THR B 1 34 ? -1.464 24.516 3.584 1 90.56 34 THR B N 1
ATOM 1606 C CA . THR B 1 34 ? -2.791 24.812 3.057 1 90.56 34 THR B CA 1
ATOM 1607 C C . THR B 1 34 ? -2.959 24.234 1.653 1 90.56 34 THR B C 1
ATOM 1609 O O . THR B 1 34 ? -3.988 23.641 1.342 1 90.56 34 THR B O 1
ATOM 1612 N N . ARG B 1 35 ? -1.989 24.406 0.821 1 94.19 35 ARG B N 1
ATOM 1613 C CA . ARG B 1 35 ? -2.027 23.891 -0.542 1 94.19 35 ARG B CA 1
ATOM 1614 C C . ARG B 1 35 ? -2.133 22.375 -0.544 1 94.19 35 ARG B C 1
ATOM 1616 O O . ARG B 1 35 ? -2.873 21.797 -1.343 1 94.19 35 ARG B O 1
ATOM 1623 N N . PHE B 1 36 ? -1.399 21.766 0.34 1 96.56 36 PHE B N 1
ATOM 1624 C CA . PHE B 1 36 ? -1.384 20.312 0.427 1 96.56 36 PHE B CA 1
ATOM 1625 C C . PHE B 1 36 ? -2.75 19.781 0.846 1 96.56 36 PHE B C 1
ATOM 1627 O O . PHE B 1 36 ? -3.264 18.844 0.246 1 96.56 36 PHE B O 1
ATOM 1634 N N . VAL B 1 37 ? -3.305 20.328 1.831 1 95.31 37 VAL B N 1
ATOM 1635 C CA . VAL B 1 37 ? -4.613 19.906 2.324 1 95.31 37 VAL B CA 1
ATOM 1636 C C . VAL B 1 37 ? -5.656 20.062 1.222 1 95.31 37 VAL B C 1
ATOM 1638 O O . VAL B 1 37 ? -6.484 19.172 1.013 1 95.31 37 VAL B O 1
ATOM 1641 N N . LYS B 1 38 ? -5.57 21.141 0.499 1 95.06 38 LYS B N 1
ATOM 1642 C CA . LYS B 1 38 ? -6.508 21.375 -0.593 1 95.06 38 LYS B CA 1
ATOM 1643 C C . LYS B 1 38 ? -6.312 20.359 -1.719 1 95.06 38 LYS B C 1
ATOM 1645 O O . LYS B 1 38 ? -7.27 20.016 -2.412 1 95.06 38 LYS B O 1
ATOM 1650 N N . ARG B 1 39 ? -5.145 19.922 -1.868 1 97.06 39 ARG B N 1
ATOM 1651 C CA . ARG B 1 39 ? -4.812 18.953 -2.914 1 97.06 39 ARG B CA 1
ATOM 1652 C C . ARG B 1 39 ? -5.352 17.578 -2.576 1 97.06 39 ARG B C 1
ATOM 1654 O O . ARG B 1 39 ? -5.824 16.859 -3.459 1 97.06 39 ARG B O 1
ATOM 1661 N N . ILE B 1 40 ? -5.32 17.188 -1.298 1 96.81 40 ILE B N 1
ATOM 1662 C CA . ILE B 1 40 ? -5.605 15.797 -0.949 1 96.81 40 ILE B CA 1
ATOM 1663 C C . ILE B 1 40 ? -7.074 15.648 -0.552 1 96.81 40 ILE B C 1
ATOM 1665 O O . ILE B 1 40 ? -7.676 14.594 -0.751 1 96.81 40 ILE B O 1
ATOM 1669 N N . PHE B 1 41 ? -7.66 16.703 0.019 1 96.81 41 PHE B N 1
ATOM 1670 C CA . PHE B 1 41 ? -9.039 16.609 0.483 1 96.81 41 PHE B CA 1
ATOM 1671 C C . PHE B 1 41 ? -9.992 17.203 -0.551 1 96.81 41 PHE B C 1
ATOM 1673 O O . PHE B 1 41 ? -9.836 18.344 -0.971 1 96.81 41 PHE B O 1
ATOM 1680 N N . ALA B 1 42 ? -10.953 16.406 -0.902 1 96.12 42 ALA B N 1
ATOM 1681 C CA . ALA B 1 42 ? -12.016 16.891 -1.785 1 96.12 42 ALA B CA 1
ATOM 1682 C C . ALA B 1 42 ? -12.828 17.984 -1.112 1 96.12 42 ALA B C 1
ATOM 1684 O O . ALA B 1 42 ? -12.828 18.109 0.116 1 96.12 42 ALA B O 1
ATOM 1685 N N . PRO B 1 43 ? -13.531 18.766 -1.966 1 94.69 43 PRO B N 1
ATOM 1686 C CA . PRO B 1 43 ? -14.328 19.844 -1.399 1 94.69 43 PRO B CA 1
ATOM 1687 C C . PRO B 1 43 ? -15.289 19.375 -0.315 1 94.69 43 PRO B C 1
ATOM 1689 O O . PRO B 1 43 ? -15.461 20.047 0.7 1 94.69 43 PRO B O 1
ATOM 1692 N N . GLU B 1 44 ? -15.898 18.172 -0.476 1 92.19 44 GLU B N 1
ATOM 1693 C CA . GLU B 1 44 ? -16.812 17.609 0.505 1 92.19 44 GLU B CA 1
ATOM 1694 C C . GLU B 1 44 ? -16.109 17.344 1.831 1 92.19 44 GLU B C 1
ATOM 1696 O O . GLU B 1 44 ? -16.703 17.531 2.9 1 92.19 44 GLU B O 1
ATOM 1701 N N . GLU B 1 45 ? -14.891 16.922 1.763 1 93.56 45 GLU B N 1
ATOM 1702 C CA . GLU B 1 45 ? -14.125 16.641 2.969 1 93.56 45 GLU B CA 1
ATOM 1703 C C . GLU B 1 45 ? -13.68 17.922 3.664 1 93.56 45 GLU B C 1
ATOM 1705 O O . GLU B 1 45 ? -13.703 18 4.895 1 93.56 45 GLU B O 1
ATOM 1710 N N . GLN B 1 46 ? -13.273 18.891 2.855 1 93 46 GLN B N 1
ATOM 1711 C CA . GLN B 1 46 ? -12.867 20.188 3.395 1 93 46 GLN B CA 1
ATOM 1712 C C . GLN B 1 46 ? -14.023 20.875 4.113 1 93 46 GLN B C 1
ATOM 1714 O O . GLN B 1 46 ? -13.82 21.516 5.145 1 93 46 GLN B O 1
ATOM 1719 N N . ALA B 1 47 ? -15.188 20.688 3.621 1 92.25 47 ALA B N 1
ATOM 1720 C CA . ALA B 1 47 ? -16.391 21.328 4.156 1 92.25 47 ALA B CA 1
ATOM 1721 C C . ALA B 1 47 ? -16.719 20.797 5.543 1 92.25 47 ALA B C 1
ATOM 1723 O O . ALA B 1 47 ? -17.438 21.438 6.312 1 92.25 47 ALA B O 1
ATOM 1724 N N . ARG B 1 48 ? -16.219 19.641 5.859 1 89.19 48 ARG B N 1
ATOM 1725 C CA . ARG B 1 48 ? -16.5 19.031 7.16 1 89.19 48 ARG B CA 1
ATOM 1726 C C . ARG B 1 48 ? -15.766 19.766 8.273 1 89.19 48 ARG B C 1
ATOM 1728 O O . ARG B 1 48 ? -16.125 19.641 9.445 1 89.19 48 ARG B O 1
ATOM 1735 N N . ARG B 1 49 ? -14.781 20.469 7.945 1 87.69 49 ARG B N 1
ATOM 1736 C CA . ARG B 1 49 ? -14.016 21.281 8.898 1 87.69 49 ARG B CA 1
ATOM 1737 C C . ARG B 1 49 ? -13.602 20.438 10.102 1 87.69 49 ARG B C 1
ATOM 1739 O O . ARG B 1 49 ? -13.938 20.781 11.242 1 87.69 49 ARG B O 1
ATOM 1746 N N . ASP B 1 50 ? -12.852 19.406 9.836 1 89.5 50 ASP B N 1
ATOM 1747 C CA . ASP B 1 50 ? -12.367 18.547 10.906 1 89.5 50 ASP B CA 1
ATOM 1748 C C . ASP B 1 50 ? -11.602 19.344 11.953 1 89.5 50 ASP B C 1
ATOM 1750 O O . ASP B 1 50 ? -10.711 20.125 11.617 1 89.5 50 ASP B O 1
ATOM 1754 N N . TYR B 1 51 ? -11.898 19.188 13.203 1 89.31 51 TYR B N 1
ATOM 1755 C CA . TYR B 1 51 ? -11.336 19.984 14.289 1 89.31 51 TYR B CA 1
ATOM 1756 C C . TYR B 1 51 ? -9.828 19.812 14.359 1 89.31 51 TYR B C 1
ATOM 1758 O O . TYR B 1 51 ? -9.117 20.734 14.781 1 89.31 51 TYR B O 1
ATOM 1766 N N . ARG B 1 52 ? -9.281 18.688 13.898 1 90.06 52 ARG B N 1
ATOM 1767 C CA . ARG B 1 52 ? -7.852 18.422 13.977 1 90.06 52 ARG B CA 1
ATOM 1768 C C . ARG B 1 52 ? -7.078 19.328 13.016 1 90.06 52 ARG B C 1
ATOM 1770 O O . ARG B 1 52 ? -5.863 19.484 13.156 1 90.06 52 ARG B O 1
ATOM 1777 N N . LEU B 1 53 ? -7.828 19.875 12.133 1 90.81 53 LEU B N 1
ATOM 1778 C CA . LEU B 1 53 ? -7.148 20.688 11.133 1 90.81 53 LEU B CA 1
ATOM 1779 C C . LEU B 1 53 ? -7.25 22.172 11.484 1 90.81 53 LEU B C 1
ATOM 1781 O O . LEU B 1 53 ? -6.766 23.031 10.742 1 90.81 53 LEU B O 1
ATOM 1785 N N . GLN B 1 54 ? -7.758 22.562 12.547 1 86.62 54 GLN B N 1
ATOM 1786 C CA . GLN B 1 54 ? -7.98 23.953 12.938 1 86.62 54 GLN B CA 1
ATOM 1787 C C . GLN B 1 54 ? -6.656 24.672 13.227 1 86.62 54 GLN B C 1
ATOM 1789 O O . GLN B 1 54 ? -6.555 25.891 13.07 1 86.62 54 GLN B O 1
ATOM 1794 N N . CYS B 1 55 ? -5.699 23.953 13.609 1 83.88 55 CYS B N 1
ATOM 1795 C CA . CYS B 1 55 ? -4.402 24.531 13.945 1 83.88 55 CYS B CA 1
ATOM 1796 C C . CYS B 1 55 ? -3.723 25.094 12.703 1 83.88 55 CYS B C 1
ATOM 1798 O O . CYS B 1 55 ? -2.84 25.938 12.805 1 83.88 55 CYS B O 1
ATOM 1800 N N . LEU B 1 56 ? -4.047 24.609 11.602 1 83 56 LEU B N 1
ATOM 1801 C CA . LEU B 1 56 ? -3.43 25.047 10.352 1 83 56 LEU B CA 1
ATOM 1802 C C . LEU B 1 56 ? -3.621 26.562 10.164 1 83 56 LEU B C 1
ATOM 1804 O O . LEU B 1 56 ? -2.799 27.219 9.523 1 83 56 LEU B O 1
ATOM 1808 N N . ALA B 1 57 ? -4.664 27.078 10.633 1 76.56 57 ALA B N 1
ATOM 1809 C CA . ALA B 1 57 ? -4.953 28.5 10.516 1 76.56 57 ALA B CA 1
ATOM 1810 C C . ALA B 1 57 ? -3.963 29.328 11.32 1 76.56 57 ALA B C 1
ATOM 1812 O O . ALA B 1 57 ? -3.727 30.5 11.016 1 76.56 57 ALA B O 1
ATOM 1813 N N . ARG B 1 58 ? -3.375 28.719 12.359 1 74.81 58 ARG B N 1
ATOM 1814 C CA . ARG B 1 58 ? -2.488 29.453 13.258 1 74.81 58 ARG B CA 1
ATOM 1815 C C . ARG B 1 58 ? -1.044 29.391 12.773 1 74.81 58 ARG B C 1
ATOM 1817 O O . ARG B 1 58 ? -0.248 30.297 13.062 1 74.81 58 ARG B O 1
ATOM 1824 N N . GLY B 1 59 ? -0.654 28.594 11.852 1 66.56 59 GLY B N 1
ATOM 1825 C CA . GLY B 1 59 ? 0.709 28.391 11.391 1 66.56 59 GLY B CA 1
ATOM 1826 C C . GLY B 1 59 ? 1.664 28 12.5 1 66.56 59 GLY B C 1
ATOM 1827 O O . GLY B 1 59 ? 1.361 28.188 13.68 1 66.56 59 GLY B O 1
ATOM 1828 N N . LEU B 1 60 ? 2.586 27.125 12.414 1 64.88 60 LEU B N 1
ATOM 1829 C CA . LEU B 1 60 ? 3.594 26.766 13.406 1 64.88 60 LEU B CA 1
ATOM 1830 C C . LEU B 1 60 ? 4.977 27.25 12.977 1 64.88 60 LEU B C 1
ATOM 1832 O O . LEU B 1 60 ? 5.375 27.047 11.82 1 64.88 60 LEU B O 1
ATOM 1836 N N . SER B 1 61 ? 5.516 28.219 13.82 1 59.16 61 SER B N 1
ATOM 1837 C CA . SER B 1 61 ? 6.867 28.734 13.594 1 59.16 61 SER B CA 1
ATOM 1838 C C . SER B 1 61 ? 7.902 27.891 14.328 1 59.16 61 SER B C 1
ATOM 1840 O O . SER B 1 61 ? 7.629 27.359 15.406 1 59.16 61 SER B O 1
ATOM 1842 N N . GLY B 1 62 ? 9.086 27.5 13.742 1 58.19 62 GLY B N 1
ATOM 1843 C CA . GLY B 1 62 ? 10.367 27.344 14.406 1 58.19 62 GLY B CA 1
ATOM 1844 C C . GLY B 1 62 ? 10.836 25.891 14.461 1 58.19 62 GLY B C 1
ATOM 1845 O O . GLY B 1 62 ? 11.953 25.609 14.891 1 58.19 62 GLY B O 1
ATOM 1846 N N . MET B 1 63 ? 9.789 24.75 14.648 1 57.97 63 MET B N 1
ATOM 1847 C CA . MET B 1 63 ? 10.383 23.5 15.148 1 57.97 63 MET B CA 1
ATOM 1848 C C . MET B 1 63 ? 10.992 22.703 14.008 1 57.97 63 MET B C 1
ATOM 1850 O O . MET B 1 63 ? 10.375 22.531 12.961 1 57.97 63 MET B O 1
ATOM 1854 N N . VAL B 1 64 ? 12.398 22.469 14.031 1 59.38 64 VAL B N 1
ATOM 1855 C CA . VAL B 1 64 ? 13.062 21.703 12.984 1 59.38 64 VAL B CA 1
ATOM 1856 C C . VAL B 1 64 ? 13.703 20.453 13.578 1 59.38 64 VAL B C 1
ATOM 1858 O O . VAL B 1 64 ? 14.133 20.453 14.734 1 59.38 64 VAL B O 1
ATOM 1861 N N . ASP B 1 65 ? 13.773 19.328 12.875 1 61.62 65 ASP B N 1
ATOM 1862 C CA . ASP B 1 65 ? 14.625 18.141 12.883 1 61.62 65 ASP B CA 1
ATOM 1863 C C . ASP B 1 65 ? 14.555 17.422 14.234 1 61.62 65 ASP B C 1
ATOM 1865 O O . ASP B 1 65 ? 15.562 17.281 14.914 1 61.62 65 ASP B O 1
ATOM 1869 N N . VAL B 1 66 ? 13.453 17.234 14.789 1 69.62 66 VAL B N 1
ATOM 1870 C CA . VAL B 1 66 ? 13.305 16.453 16.016 1 69.62 66 VAL B CA 1
ATOM 1871 C C . VAL B 1 66 ? 12.586 15.141 15.711 1 69.62 66 VAL B C 1
ATOM 1873 O O . VAL B 1 66 ? 11.93 15.008 14.68 1 69.62 66 VAL B O 1
ATOM 1876 N N . SER B 1 67 ? 12.875 14.18 16.625 1 79.19 67 SER B N 1
ATOM 1877 C CA . SER B 1 67 ? 12.25 12.867 16.484 1 79.19 67 SER B CA 1
ATOM 1878 C C . SER B 1 67 ? 10.727 12.977 16.516 1 79.19 67 SER B C 1
ATOM 1880 O O . SER B 1 67 ? 10.18 13.953 17.031 1 79.19 67 SER B O 1
ATOM 1882 N N . SER B 1 68 ? 10.117 11.984 15.969 1 82.88 68 SER B N 1
ATOM 1883 C CA . SER B 1 68 ? 8.656 11.938 15.992 1 82.88 68 SER B CA 1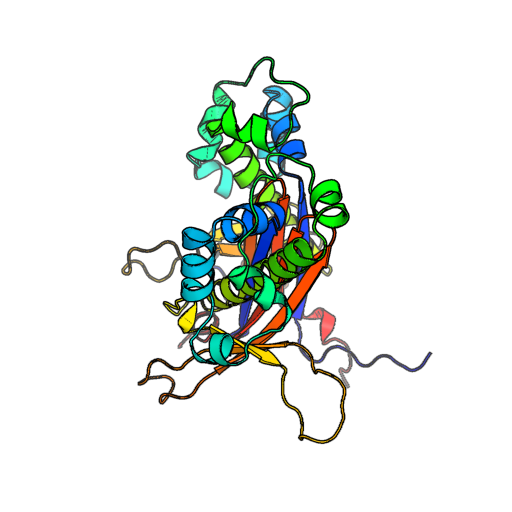
ATOM 1884 C C . SER B 1 68 ? 8.125 12.008 17.422 1 82.88 68 SER B C 1
ATOM 1886 O O . SER B 1 68 ? 7.145 12.703 17.688 1 82.88 68 SER B O 1
ATOM 1888 N N . ASP B 1 69 ? 8.734 11.297 18.25 1 84.19 69 ASP B N 1
ATOM 1889 C CA . ASP B 1 69 ? 8.32 11.312 19.656 1 84.19 69 ASP B CA 1
ATOM 1890 C C . ASP B 1 69 ? 8.406 12.727 20.234 1 84.19 69 ASP B C 1
ATOM 1892 O O . ASP B 1 69 ? 7.535 13.133 21 1 84.19 69 ASP B O 1
ATOM 1896 N N . GLU B 1 70 ? 9.438 13.367 19.906 1 85.44 70 GLU B N 1
ATOM 1897 C CA . GLU B 1 70 ? 9.617 14.734 20.406 1 85.44 70 GLU B CA 1
ATOM 1898 C C . GLU B 1 70 ? 8.57 15.672 19.812 1 85.44 70 GLU B C 1
ATOM 1900 O O . GLU B 1 70 ? 8.047 16.547 20.5 1 85.44 70 GLU B O 1
ATOM 1905 N N . ILE B 1 71 ? 8.297 15.547 18.594 1 83.19 71 ILE B N 1
ATOM 1906 C CA . ILE B 1 71 ? 7.266 16.359 17.953 1 83.19 71 ILE B CA 1
ATOM 1907 C C . ILE B 1 71 ? 5.926 16.141 18.656 1 83.19 71 ILE B C 1
ATOM 1909 O O . ILE B 1 71 ? 5.238 17.094 19 1 83.19 71 ILE B O 1
ATOM 1913 N N . ALA B 1 72 ? 5.605 14.938 18.875 1 86.5 72 ALA B N 1
ATOM 1914 C CA . ALA B 1 72 ? 4.336 14.578 19.5 1 86.5 72 ALA B CA 1
ATOM 1915 C C . ALA B 1 72 ? 4.223 15.18 20.906 1 86.5 72 ALA B C 1
ATOM 1917 O O . ALA B 1 72 ? 3.137 15.594 21.312 1 86.5 72 ALA B O 1
ATOM 1918 N N . ARG B 1 73 ? 5.262 15.188 21.594 1 87.38 73 ARG B N 1
ATOM 1919 C CA . ARG B 1 73 ? 5.285 15.711 22.953 1 87.38 73 ARG B CA 1
ATOM 1920 C C . ARG B 1 73 ? 5.199 17.234 22.953 1 87.38 73 ARG B C 1
ATOM 1922 O O . ARG B 1 73 ? 4.441 17.812 23.719 1 87.38 73 ARG B O 1
ATOM 1929 N N . ARG B 1 74 ? 5.918 17.906 22.078 1 86.25 74 ARG B N 1
ATOM 1930 C CA . ARG B 1 74 ? 6.047 19.375 22.094 1 86.25 74 ARG B CA 1
ATOM 1931 C C . ARG B 1 74 ? 4.863 20.031 21.391 1 86.25 74 ARG B C 1
ATOM 1933 O O . ARG B 1 74 ? 4.445 21.125 21.766 1 86.25 74 ARG B O 1
ATOM 1940 N N . ASP B 1 75 ? 4.367 19.375 20.391 1 87.62 75 ASP B N 1
ATOM 1941 C CA . ASP B 1 75 ? 3.289 19.922 19.562 1 87.62 75 ASP B CA 1
ATOM 1942 C C . ASP B 1 75 ? 2.17 18.906 19.359 1 87.62 75 ASP B C 1
ATOM 1944 O O . ASP B 1 75 ? 1.856 18.531 18.234 1 87.62 75 ASP B O 1
ATOM 1948 N N . PRO B 1 76 ? 1.504 18.547 20.422 1 89.81 76 PRO B N 1
ATOM 1949 C CA . PRO B 1 76 ? 0.514 17.469 20.328 1 89.81 76 PRO B CA 1
ATOM 1950 C C . PRO B 1 76 ? -0.62 17.797 19.359 1 89.81 76 PRO B C 1
ATOM 1952 O O . PRO B 1 76 ? -1.134 16.906 18.672 1 89.81 76 PRO B O 1
ATOM 1955 N N . GLU B 1 77 ? -0.969 18.984 19.281 1 89.75 77 GLU B N 1
ATOM 1956 C CA . GLU B 1 77 ? -2.047 19.375 18.375 1 89.75 77 GLU B CA 1
ATOM 1957 C C . GLU B 1 77 ? -1.631 19.203 16.922 1 89.75 77 GLU B C 1
ATOM 1959 O O . GLU B 1 77 ? -2.389 18.656 16.109 1 89.75 77 GLU B O 1
ATOM 1964 N N . TRP B 1 78 ? -0.471 19.641 16.609 1 90.31 78 TRP B N 1
ATOM 1965 C CA . TRP B 1 78 ? 0.034 19.531 15.242 1 90.31 78 TRP B CA 1
ATOM 1966 C C . TRP B 1 78 ? 0.314 18.094 14.867 1 90.31 78 TRP B C 1
ATOM 1968 O O . TRP B 1 78 ? 0.132 17.688 13.719 1 90.31 78 TRP B O 1
ATOM 1978 N N . TRP B 1 79 ? 0.763 17.328 15.859 1 93.06 79 TRP B N 1
ATOM 1979 C CA . TRP B 1 79 ? 0.982 15.906 15.609 1 93.06 79 TRP B CA 1
ATOM 1980 C C . TRP B 1 79 ? -0.334 15.195 15.312 1 93.06 79 TRP B C 1
ATOM 1982 O O . TRP B 1 79 ? -0.402 14.352 14.414 1 93.06 79 TRP B O 1
ATOM 1992 N N . ALA B 1 80 ? -1.311 15.531 16.094 1 93.88 80 ALA B N 1
ATOM 1993 C CA . ALA B 1 80 ? -2.627 14.945 15.844 1 93.88 80 ALA B CA 1
ATOM 1994 C C . ALA B 1 80 ? -3.129 15.297 14.445 1 93.88 80 ALA B C 1
ATOM 1996 O O . ALA B 1 80 ? -3.678 14.445 13.742 1 93.88 80 ALA B O 1
ATOM 1997 N N . ALA B 1 81 ? -2.916 16.5 14.039 1 94.25 81 ALA B N 1
ATOM 1998 C CA . ALA B 1 81 ? -3.293 16.938 12.695 1 94.25 81 ALA B CA 1
ATOM 1999 C C . ALA B 1 81 ? -2.512 16.172 11.633 1 94.25 81 ALA B C 1
ATOM 2001 O O . ALA B 1 81 ? -3.09 15.688 10.656 1 94.25 81 ALA B O 1
ATOM 2002 N N . ALA B 1 82 ? -1.248 16.094 11.859 1 96.06 82 ALA B N 1
ATOM 2003 C CA . ALA B 1 82 ? -0.389 15.383 10.914 1 96.06 82 ALA B CA 1
ATOM 2004 C C . ALA B 1 82 ? -0.781 13.906 10.812 1 96.06 82 ALA B C 1
ATOM 2006 O O . ALA B 1 82 ? -0.816 13.344 9.719 1 96.06 82 ALA B O 1
ATOM 2007 N N . SER B 1 83 ? -1.031 13.273 11.945 1 96.75 83 SER B N 1
ATOM 2008 C CA . SER B 1 83 ? -1.454 11.883 11.969 1 96.75 83 SER B CA 1
ATOM 2009 C C . SER B 1 83 ? -2.762 11.68 11.211 1 96.75 83 SER B C 1
ATOM 2011 O O . SER B 1 83 ? -2.895 10.734 10.43 1 96.75 83 SER B O 1
ATOM 2013 N N . PHE B 1 84 ? -3.676 12.531 11.422 1 96.31 84 PHE B N 1
ATOM 2014 C CA . PHE B 1 84 ? -4.961 12.484 10.734 1 96.31 84 PHE B CA 1
ATOM 2015 C C . PHE B 1 84 ? -4.781 12.617 9.227 1 96.31 84 PHE B C 1
ATOM 2017 O O . PHE B 1 84 ? -5.289 11.797 8.461 1 96.31 84 PHE B O 1
ATOM 2024 N N . VAL B 1 85 ? -4.016 13.625 8.789 1 97.25 85 VAL B N 1
ATOM 2025 C CA . VAL B 1 85 ? -3.787 13.891 7.375 1 97.25 85 VAL B CA 1
ATOM 2026 C C . VAL B 1 85 ? -3.02 12.727 6.746 1 97.25 85 VAL B C 1
ATOM 2028 O O . VAL B 1 85 ? -3.352 12.281 5.645 1 97.25 85 VAL B O 1
ATOM 2031 N N . ALA B 1 86 ? -2.033 12.242 7.469 1 98.25 86 ALA B N 1
ATOM 2032 C CA . ALA B 1 86 ? -1.264 11.102 6.98 1 98.25 86 ALA B CA 1
ATOM 2033 C C . ALA B 1 86 ? -2.16 9.883 6.777 1 98.25 86 ALA B C 1
ATOM 2035 O O . ALA B 1 86 ? -2.027 9.172 5.781 1 98.25 86 ALA B O 1
ATOM 2036 N N . GLY B 1 87 ? -3.025 9.648 7.742 1 98.06 87 GLY B N 1
ATOM 2037 C CA . GLY B 1 87 ? -3.973 8.547 7.617 1 98.06 87 GLY B CA 1
ATOM 2038 C C . GLY B 1 87 ? -4.891 8.688 6.418 1 98.06 87 GLY B C 1
ATOM 2039 O O . GLY B 1 87 ? -5.133 7.719 5.695 1 98.06 87 GLY B O 1
ATOM 2040 N N . ARG B 1 88 ? -5.398 9.852 6.207 1 97.75 88 ARG B N 1
ATOM 2041 C CA . ARG B 1 88 ? -6.281 10.094 5.07 1 97.75 88 ARG B CA 1
ATOM 2042 C C . ARG B 1 88 ? -5.523 9.984 3.752 1 97.75 88 ARG B C 1
ATOM 2044 O O . ARG B 1 88 ? -6.047 9.445 2.775 1 97.75 88 ARG B O 1
ATOM 2051 N N . PHE B 1 89 ? -4.324 10.547 3.721 1 98.31 89 PHE B N 1
ATOM 2052 C CA . PHE B 1 89 ? -3.469 10.398 2.547 1 98.31 89 PHE B CA 1
ATOM 2053 C C . PHE B 1 89 ? -3.254 8.93 2.211 1 98.31 89 PHE B C 1
ATOM 2055 O O . PHE B 1 89 ? -3.451 8.516 1.068 1 98.31 89 PHE B O 1
ATOM 2062 N N . ALA B 1 90 ? -2.855 8.141 3.217 1 98.62 90 ALA B N 1
ATOM 2063 C CA . ALA B 1 90 ? -2.617 6.711 3.025 1 98.62 90 ALA B CA 1
ATOM 2064 C C . ALA B 1 90 ? -3.879 6.008 2.537 1 98.62 90 ALA B C 1
ATOM 2066 O O . ALA B 1 90 ? -3.816 5.148 1.653 1 98.62 90 ALA B O 1
ATOM 2067 N N . ALA B 1 91 ? -4.98 6.328 3.096 1 98.38 91 ALA B N 1
ATOM 2068 C CA . ALA B 1 91 ? -6.254 5.719 2.725 1 98.38 91 ALA B CA 1
ATOM 2069 C C . ALA B 1 91 ? -6.598 6.008 1.267 1 98.38 91 ALA B C 1
ATOM 2071 O O . ALA B 1 91 ? -6.996 5.105 0.526 1 98.38 91 ALA B O 1
ATOM 2072 N N . LYS B 1 92 ? -6.477 7.238 0.855 1 98.38 92 LYS B N 1
ATOM 2073 C CA . LYS B 1 92 ? -6.816 7.625 -0.512 1 98.38 92 LYS B CA 1
ATOM 2074 C C . LYS B 1 92 ? -5.855 6.996 -1.516 1 98.38 92 LYS B C 1
ATOM 2076 O O . LYS B 1 92 ? -6.27 6.555 -2.59 1 98.38 92 LYS B O 1
ATOM 2081 N N . GLU B 1 93 ? -4.555 6.965 -1.18 1 98.38 93 GLU B N 1
ATOM 2082 C CA . GLU B 1 93 ? -3.588 6.285 -2.035 1 98.38 93 GLU B CA 1
ATOM 2083 C C . GLU B 1 93 ? -3.9 4.797 -2.146 1 98.38 93 GLU B C 1
ATOM 2085 O O . GLU B 1 93 ? -3.795 4.215 -3.229 1 98.38 93 GLU B O 1
ATOM 2090 N N . ALA B 1 94 ? -4.23 4.152 -1.012 1 98.25 94 ALA B N 1
ATOM 2091 C CA . ALA B 1 94 ? -4.625 2.748 -1.03 1 98.25 94 ALA B CA 1
ATOM 2092 C C . ALA B 1 94 ? -5.828 2.529 -1.945 1 98.25 94 ALA B C 1
ATOM 2094 O O . ALA B 1 94 ? -5.859 1.57 -2.719 1 98.25 94 ALA B O 1
ATOM 2095 N N . ALA B 1 95 ? -6.82 3.381 -1.891 1 97.62 95 ALA B N 1
ATOM 2096 C CA . ALA B 1 95 ? -8.016 3.283 -2.729 1 97.62 95 ALA B CA 1
ATOM 2097 C C . ALA B 1 95 ? -7.656 3.43 -4.207 1 97.62 95 ALA B C 1
ATOM 2099 O O . ALA B 1 95 ? -8.188 2.703 -5.055 1 97.62 95 ALA B O 1
ATOM 2100 N N . ILE B 1 96 ? -6.816 4.387 -4.527 1 96.5 96 ILE B N 1
ATOM 2101 C CA . ILE B 1 96 ? -6.375 4.602 -5.902 1 96.5 96 ILE B CA 1
ATOM 2102 C C . ILE B 1 96 ? -5.672 3.348 -6.418 1 96.5 96 ILE B C 1
ATOM 2104 O O . ILE B 1 96 ? -5.949 2.887 -7.527 1 96.5 96 ILE B O 1
ATOM 2108 N N . LYS B 1 97 ? -4.824 2.766 -5.598 1 95.81 97 LYS B N 1
ATOM 2109 C CA . LYS B 1 97 ? -4.102 1.558 -5.984 1 95.81 97 LYS B CA 1
ATOM 2110 C C . LYS B 1 97 ? -5.059 0.382 -6.172 1 95.81 97 LYS B C 1
ATOM 2112 O O . LYS B 1 97 ? -4.828 -0.487 -7.016 1 95.81 97 LYS B O 1
ATOM 2117 N N . ALA B 1 98 ? -6.121 0.289 -5.371 1 96 98 ALA B N 1
ATOM 2118 C CA . ALA B 1 98 ? -7.098 -0.792 -5.469 1 96 98 ALA B CA 1
ATOM 2119 C C . ALA B 1 98 ? -7.941 -0.658 -6.734 1 96 98 ALA B C 1
ATOM 2121 O O . ALA B 1 98 ? -8.625 -1.604 -7.137 1 96 98 ALA B O 1
ATOM 2122 N N . HIS B 1 99 ? -7.965 0.492 -7.309 1 93.31 99 HIS B N 1
ATOM 2123 C CA . HIS B 1 99 ? -8.734 0.755 -8.523 1 93.31 99 HIS B CA 1
ATOM 2124 C C . HIS B 1 99 ? -7.82 1.025 -9.711 1 93.31 99 HIS B C 1
ATOM 2126 O O . HIS B 1 99 ? -8.016 1.996 -10.445 1 93.31 99 HIS B O 1
ATOM 2132 N N . SER B 1 100 ? -6.91 0.186 -9.883 1 87.25 100 SER B N 1
ATOM 2133 C CA . SER B 1 100 ? -5.863 0.397 -10.875 1 87.25 100 SER B CA 1
ATOM 2134 C C . SER B 1 100 ? -6.445 0.484 -12.281 1 87.25 100 SER B C 1
ATOM 2136 O O . SER B 1 100 ? -5.785 0.975 -13.203 1 87.25 100 SER B O 1
ATOM 2138 N N . HIS B 1 101 ? -7.637 0.06 -12.508 1 85 101 HIS B N 1
ATOM 2139 C CA . HIS B 1 101 ? -8.281 0.099 -13.812 1 85 101 HIS B CA 1
ATOM 2140 C C . HIS B 1 101 ? -8.852 1.482 -14.109 1 85 101 HIS B C 1
ATOM 2142 O O . HIS B 1 101 ? -9.328 1.741 -15.219 1 85 101 HIS B O 1
ATOM 2148 N N . ARG B 1 102 ? -8.797 2.338 -13.102 1 87.56 102 ARG B N 1
ATOM 2149 C CA . ARG B 1 102 ? -9.289 3.707 -13.234 1 87.56 102 ARG B CA 1
ATOM 2150 C C . ARG B 1 102 ? -8.164 4.715 -13.031 1 87.56 102 ARG B C 1
ATOM 2152 O O . ARG B 1 102 ? -7.188 4.434 -12.328 1 87.56 102 ARG B O 1
ATOM 2159 N N . ARG B 1 103 ? -8.297 5.848 -13.648 1 90.44 103 ARG B N 1
ATOM 2160 C CA . ARG B 1 103 ? -7.379 6.961 -13.414 1 90.44 103 ARG B CA 1
ATOM 2161 C C . ARG B 1 103 ? -7.941 7.926 -12.375 1 90.44 103 ARG B C 1
ATOM 2163 O O . ARG B 1 103 ? -8.414 9.008 -12.719 1 90.44 103 ARG B O 1
ATOM 2170 N N . LEU B 1 104 ? -7.816 7.594 -11.227 1 93.56 104 LEU B N 1
ATOM 2171 C CA . LEU B 1 104 ? -8.398 8.367 -10.133 1 93.56 104 LEU B CA 1
ATOM 2172 C C . LEU B 1 104 ? -7.406 9.406 -9.617 1 93.56 104 LEU B C 1
ATOM 2174 O O . LEU B 1 104 ? -6.195 9.156 -9.602 1 93.56 104 LEU B O 1
ATOM 2178 N N . THR B 1 105 ? -7.934 10.523 -9.227 1 95.56 105 THR B N 1
ATOM 2179 C CA . THR B 1 105 ? -7.188 11.516 -8.461 1 95.56 105 THR B CA 1
ATOM 2180 C C . THR B 1 105 ? -7.637 11.516 -7 1 95.56 105 THR B C 1
ATOM 2182 O O . THR B 1 105 ? -8.609 10.836 -6.645 1 95.56 105 THR B O 1
ATOM 2185 N N . PHE B 1 106 ? -6.977 12.281 -6.172 1 97.31 106 PHE B N 1
ATOM 2186 C CA . PHE B 1 106 ? -7.34 12.383 -4.762 1 97.31 106 PHE B CA 1
ATOM 2187 C C . PHE B 1 106 ? -8.781 12.844 -4.602 1 97.31 106 PHE B C 1
ATOM 2189 O O . PHE B 1 106 ? -9.5 12.375 -3.719 1 97.31 106 PHE B O 1
ATOM 2196 N N . HIS B 1 107 ? -9.219 13.711 -5.461 1 96.75 107 HIS B N 1
ATOM 2197 C CA . HIS B 1 107 ? -10.539 14.312 -5.316 1 96.75 107 HIS B CA 1
ATOM 2198 C C . HIS B 1 107 ? -11.633 13.352 -5.77 1 96.75 107 HIS B C 1
ATOM 2200 O O . HIS B 1 107 ? -12.812 13.578 -5.5 1 96.75 107 HIS B O 1
ATOM 2206 N N . ASP B 1 108 ? -11.234 12.305 -6.43 1 96.06 108 ASP B N 1
ATOM 2207 C CA . ASP B 1 108 ? -12.195 11.289 -6.824 1 96.06 108 ASP B CA 1
ATOM 2208 C C . ASP B 1 108 ? -12.461 10.305 -5.684 1 96.06 108 ASP B C 1
ATOM 2210 O O . ASP B 1 108 ? -13.367 9.477 -5.77 1 96.06 108 ASP B O 1
ATOM 2214 N N . VAL B 1 109 ? -11.695 10.367 -4.656 1 96.88 109 VAL B N 1
ATOM 2215 C CA . VAL B 1 109 ? -11.812 9.492 -3.496 1 96.88 109 VAL B CA 1
ATOM 2216 C C . VAL B 1 109 ? -12.219 10.305 -2.27 1 96.88 109 VAL B C 1
ATOM 2218 O O . VAL B 1 109 ? -11.516 11.242 -1.883 1 96.88 109 VAL B O 1
ATOM 2221 N N . VAL B 1 110 ? -13.32 9.922 -1.667 1 96.31 110 VAL B N 1
ATOM 2222 C CA . VAL B 1 110 ? -13.797 10.586 -0.457 1 96.31 110 VAL B CA 1
ATOM 2223 C C . VAL B 1 110 ? -13.898 9.578 0.681 1 96.31 110 VAL B C 1
ATOM 2225 O O . VAL B 1 110 ? -14.641 8.594 0.577 1 96.31 110 VAL B O 1
ATOM 2228 N N . ILE B 1 111 ? -13.156 9.828 1.739 1 96.25 111 ILE B N 1
ATOM 2229 C CA . ILE B 1 111 ? -13.234 8.961 2.906 1 96.25 111 ILE B CA 1
ATOM 2230 C C . ILE B 1 111 ? -14.344 9.438 3.836 1 96.25 111 ILE B C 1
ATOM 2232 O O . ILE B 1 111 ? -14.336 10.594 4.277 1 96.25 111 ILE B O 1
ATOM 2236 N N . GLU B 1 112 ? -15.227 8.539 4.074 1 91.62 112 GLU B N 1
ATOM 2237 C CA . GLU B 1 112 ? -16.344 8.891 4.949 1 91.62 112 GLU B CA 1
ATOM 2238 C C . GLU B 1 112 ? -16.719 7.723 5.859 1 91.62 112 GLU B C 1
ATOM 2240 O O . GLU B 1 112 ? -16.188 6.617 5.703 1 91.62 112 GLU B O 1
ATOM 2245 N N . ARG B 1 113 ? -17.422 7.984 6.895 1 84.75 113 ARG B N 1
ATOM 2246 C CA . ARG B 1 113 ? -17.891 6.93 7.789 1 84.75 113 ARG B CA 1
ATOM 2247 C C . ARG B 1 113 ? -19.188 6.316 7.281 1 84.75 113 ARG B C 1
ATOM 2249 O O . ARG B 1 113 ? -20.047 7.023 6.738 1 84.75 113 ARG B O 1
ATOM 2256 N N . ARG B 1 114 ? -19.266 4.93 7.156 1 73.25 114 ARG B N 1
ATOM 2257 C CA . ARG B 1 114 ? -20.453 4.227 6.684 1 73.25 114 ARG B CA 1
ATOM 2258 C C . ARG B 1 114 ? -21.688 4.617 7.5 1 73.25 114 ARG B C 1
ATOM 2260 O O . ARG B 1 114 ? -21.641 4.633 8.734 1 73.25 114 ARG B O 1
ATOM 2267 N N . GLY B 1 115 ? -22.375 5.703 7.203 1 57.12 115 GLY B N 1
ATOM 2268 C CA . GLY B 1 115 ? -23.594 6.098 7.898 1 57.12 115 GLY B CA 1
ATOM 2269 C C . GLY B 1 115 ? -24.562 4.945 8.102 1 57.12 115 GLY B C 1
ATOM 2270 O O . GLY B 1 115 ? -25.109 4.41 7.133 1 57.12 115 GLY B O 1
ATOM 2271 N N . ARG B 1 116 ? -24.375 3.793 8.719 1 49.47 116 ARG B N 1
ATOM 2272 C CA . ARG B 1 116 ? -25.672 3.168 8.992 1 49.47 116 ARG B CA 1
ATOM 2273 C C . ARG B 1 116 ? -26.734 4.215 9.305 1 49.47 116 ARG B C 1
ATOM 2275 O O . ARG B 1 116 ? -26.406 5.352 9.656 1 49.47 116 ARG B O 1
ATOM 2282 N N . ASN B 1 117 ? -28.172 3.818 9.445 1 43.5 117 ASN B N 1
ATOM 2283 C CA . ASN B 1 117 ? -29.234 4.633 10.023 1 43.5 117 ASN B CA 1
ATOM 2284 C C . ASN B 1 117 ? -28.672 5.613 11.055 1 43.5 117 ASN B C 1
ATOM 2286 O O . ASN B 1 117 ? -27.719 5.309 11.758 1 43.5 117 ASN B O 1
ATOM 2290 N N . GLU B 1 118 ? -29.062 7.098 11.023 1 39.09 118 GLU B N 1
ATOM 2291 C CA . GLU B 1 118 ? -28.875 8.211 11.953 1 39.09 118 GLU B CA 1
ATOM 2292 C C . GLU B 1 118 ? -28.578 7.707 13.359 1 39.09 118 GLU B C 1
ATOM 2294 O O . GLU B 1 118 ? -28 8.43 14.18 1 39.09 118 GLU B O 1
ATOM 2299 N N . GLU B 1 119 ? -29.469 6.824 13.93 1 39.84 119 GLU B N 1
ATOM 2300 C CA . GLU B 1 119 ? -29.656 6.809 15.383 1 39.84 119 GLU B CA 1
ATOM 2301 C C . GLU B 1 119 ? -28.406 6.316 16.094 1 39.84 119 GLU B C 1
ATOM 2303 O O . GLU B 1 119 ? -28.266 6.457 17.312 1 39.84 119 GLU B O 1
ATOM 2308 N N . ARG B 1 120 ? -27.953 4.988 15.836 1 42.34 120 ARG B N 1
ATOM 2309 C CA . ARG B 1 120 ? -27.031 4.594 16.906 1 42.34 120 ARG B CA 1
ATOM 2310 C C . ARG B 1 120 ? -25.703 5.328 16.781 1 42.34 120 ARG B C 1
ATOM 2312 O O . ARG B 1 120 ? -25.25 5.625 15.664 1 42.34 120 ARG B O 1
ATOM 2319 N N . LEU B 1 121 ? -25.156 6.109 17.672 1 40.28 121 LEU B N 1
ATOM 2320 C CA . LEU B 1 121 ? -24.047 6.973 18.047 1 40.28 121 LEU B CA 1
ATOM 2321 C C . LEU B 1 121 ? -22.766 6.539 17.359 1 40.28 121 LEU B C 1
ATOM 2323 O O . LEU B 1 121 ? -21.75 7.238 17.438 1 40.28 121 LEU B O 1
ATOM 2327 N N . GLY B 1 122 ? -22.344 5.129 17.344 1 44.06 122 GLY B N 1
ATOM 2328 C CA . GLY B 1 122 ? -20.953 4.734 17.25 1 44.06 122 GLY B CA 1
ATOM 2329 C C . GLY B 1 122 ? -20.422 4.789 15.836 1 44.06 122 GLY B C 1
ATOM 2330 O O . GLY B 1 122 ? -21.172 4.668 14.867 1 44.06 122 GLY B O 1
ATOM 2331 N N . SER B 1 123 ? -19.438 5.672 15.43 1 54.16 123 SER B N 1
ATOM 2332 C CA . SER B 1 123 ? -18.75 5.98 14.188 1 54.16 123 SER B CA 1
ATOM 2333 C C . SER B 1 123 ? -18.391 4.707 13.422 1 54.16 123 SER B C 1
ATOM 2335 O O . SER B 1 123 ? -17.75 3.807 13.969 1 54.16 123 SER B O 1
ATOM 2337 N N . GLY B 1 124 ? -19.203 4.117 12.602 1 63.44 124 GLY B N 1
ATOM 2338 C CA . GLY B 1 124 ? -18.906 2.975 11.75 1 63.44 124 GLY B CA 1
ATOM 2339 C C . GLY B 1 124 ? -17.516 3.025 11.148 1 63.44 124 GLY B C 1
ATOM 2340 O O . GLY B 1 124 ? -16.828 4.039 11.25 1 63.44 124 GLY B O 1
ATOM 2341 N N . PRO B 1 125 ? -17.047 1.827 10.672 1 78.44 125 PRO B N 1
ATOM 2342 C CA . PRO B 1 125 ? -15.742 1.788 10.016 1 78.44 125 PRO B CA 1
ATOM 2343 C C . PRO B 1 125 ? -15.664 2.705 8.797 1 78.44 125 PRO B C 1
ATOM 2345 O O . PRO B 1 125 ? -16.688 2.979 8.164 1 78.44 125 PRO B O 1
ATOM 2348 N N . PRO B 1 126 ? -14.641 3.383 8.664 1 88.69 126 PRO B N 1
ATOM 2349 C CA . PRO B 1 126 ? -14.469 4.215 7.477 1 88.69 126 PRO B CA 1
ATOM 2350 C C . PRO B 1 126 ? -14.727 3.451 6.18 1 88.69 126 PRO B C 1
ATOM 2352 O O . PRO B 1 126 ? -14.453 2.248 6.105 1 88.69 126 PRO B O 1
ATOM 2355 N N . VAL B 1 127 ? -15.32 4.125 5.172 1 92.88 127 VAL B N 1
ATOM 2356 C CA . VAL B 1 127 ? -15.5 3.629 3.811 1 92.88 127 VAL B CA 1
ATOM 2357 C C . VAL B 1 127 ? -14.953 4.648 2.812 1 92.88 127 VAL B C 1
ATOM 2359 O O . VAL B 1 127 ? -14.875 5.84 3.117 1 92.88 127 VAL B O 1
ATOM 2362 N N . ALA B 1 128 ? -14.539 4.176 1.703 1 95.69 128 ALA B N 1
ATOM 2363 C CA . ALA B 1 128 ? -14.133 5.051 0.605 1 95.69 128 ALA B CA 1
ATOM 2364 C C . ALA B 1 128 ? -15.242 5.18 -0.431 1 95.69 128 ALA B C 1
ATOM 2366 O O . ALA B 1 128 ? -15.734 4.176 -0.956 1 95.69 128 ALA B O 1
ATOM 2367 N N . ARG B 1 129 ? -15.641 6.336 -0.657 1 94.69 129 ARG B N 1
ATOM 2368 C CA . ARG B 1 129 ? -16.531 6.633 -1.778 1 94.69 129 ARG B CA 1
ATOM 2369 C C . ARG B 1 129 ? -15.727 7 -3.025 1 94.69 129 ARG B C 1
ATOM 2371 O O . ARG B 1 129 ? -14.914 7.926 -3 1 94.69 129 ARG B O 1
ATOM 2378 N N . ILE B 1 130 ? -15.93 6.285 -4.09 1 95.38 130 ILE B N 1
ATOM 2379 C CA . ILE B 1 130 ? -15.266 6.527 -5.363 1 95.38 130 ILE B CA 1
ATOM 2380 C C . ILE B 1 130 ? -16.234 7.199 -6.332 1 95.38 130 ILE B C 1
ATOM 2382 O O . ILE B 1 130 ? -17.234 6.598 -6.73 1 95.38 130 ILE B O 1
ATOM 2386 N N . LYS B 1 131 ? -15.852 8.406 -6.73 1 93.56 131 LYS B N 1
ATOM 2387 C CA . LYS B 1 131 ? -16.75 9.172 -7.598 1 93.56 131 LYS B CA 1
ATOM 2388 C C . LYS B 1 131 ? -16.859 8.531 -8.977 1 93.56 131 LYS B C 1
ATOM 2390 O O . LYS B 1 131 ? -15.852 8.07 -9.531 1 93.56 131 LYS B O 1
ATOM 2395 N N . GLY B 1 132 ? -18.062 8.57 -9.461 1 89.44 132 GLY B N 1
ATOM 2396 C CA . GLY B 1 132 ? -18.312 8 -10.773 1 89.44 132 GLY B CA 1
ATOM 2397 C C . GLY B 1 132 ? -17.859 8.906 -11.914 1 89.44 132 GLY B C 1
ATOM 2398 O O . GLY B 1 132 ? -17.703 10.109 -11.719 1 89.44 132 GLY B O 1
ATOM 2399 N N . ARG B 1 133 ? -17.312 8.367 -13.078 1 75.38 133 ARG B N 1
ATOM 2400 C CA . ARG B 1 133 ? -16.875 9.117 -14.25 1 75.38 133 ARG B CA 1
ATOM 2401 C C . ARG B 1 133 ? -18.016 9.281 -15.25 1 75.38 133 ARG B C 1
ATOM 2403 O O . ARG B 1 133 ? -17.828 9.812 -16.344 1 75.38 133 ARG B O 1
ATOM 2410 N N . GLY B 1 134 ? -19.031 9.062 -14.914 1 66.56 134 GLY B N 1
ATOM 2411 C CA . GLY B 1 134 ? -20.047 9.016 -15.961 1 66.56 134 GLY B CA 1
ATOM 2412 C C . GLY B 1 134 ? -19.891 7.836 -16.891 1 66.56 134 GLY B C 1
ATOM 2413 O O . GLY B 1 134 ? -18.938 7.059 -16.766 1 66.56 134 GLY B O 1
ATOM 2414 N N . GLY B 1 135 ? -20.75 7.449 -17.75 1 55.81 135 GLY B N 1
ATOM 2415 C CA . GLY B 1 135 ? -20.734 6.406 -18.766 1 55.81 135 GLY B CA 1
ATOM 2416 C C . GLY B 1 135 ? -21.031 5.027 -18.203 1 55.81 135 GLY B C 1
ATOM 2417 O O . GLY B 1 135 ? -22.125 4.781 -17.688 1 55.81 135 GLY B O 1
ATOM 2418 N N . GLU B 1 136 ? -19.812 4.23 -18.141 1 52.31 136 GLU B N 1
ATOM 2419 C CA . GLU B 1 136 ? -19.953 2.816 -17.797 1 52.31 136 GLU B CA 1
ATOM 2420 C C . GLU B 1 136 ? -20.438 2.635 -16.359 1 52.31 136 GLU B C 1
ATOM 2422 O O . GLU B 1 136 ? -21.109 1.648 -16.047 1 52.31 136 GLU B O 1
ATOM 2427 N N . ASP B 1 137 ? -20.062 3.471 -15.523 1 57.81 137 ASP B N 1
ATOM 2428 C CA . ASP B 1 137 ? -20.531 3.334 -14.148 1 57.81 137 ASP B CA 1
ATOM 2429 C C . ASP B 1 137 ? -21.875 4.035 -13.953 1 57.81 137 ASP B C 1
ATOM 2431 O O . ASP B 1 137 ? -22.375 4.137 -12.828 1 57.81 137 ASP B O 1
ATOM 2435 N N . GLY B 1 138 ? -22.578 4.352 -15.125 1 60.38 138 GLY B N 1
ATOM 2436 C CA . GLY B 1 138 ? -23.875 4.996 -15.055 1 60.38 138 GLY B CA 1
ATOM 2437 C C . GLY B 1 138 ? -23.859 6.281 -14.25 1 60.38 138 GLY B C 1
ATOM 2438 O O . GLY B 1 138 ? -24.922 6.738 -13.797 1 60.38 138 GLY B O 1
ATOM 2439 N N . GLY B 1 139 ? -22.609 6.711 -13.922 1 70.5 139 GLY B N 1
ATOM 2440 C CA . GLY B 1 139 ? -22.516 7.98 -13.219 1 70.5 139 GLY B CA 1
ATOM 2441 C C . GLY B 1 139 ? -22.625 7.836 -11.711 1 70.5 139 GLY B C 1
ATOM 2442 O O . GLY B 1 139 ? -22.609 8.828 -10.984 1 70.5 139 GLY B O 1
ATOM 2443 N N . GLU B 1 140 ? -22.812 6.539 -11.195 1 86.5 140 GLU B N 1
ATOM 2444 C CA . GLU B 1 140 ? -23 6.359 -9.758 1 86.5 140 GLU B CA 1
ATOM 2445 C C . GLU B 1 140 ? -21.656 6.172 -9.055 1 86.5 140 GLU B C 1
ATOM 2447 O O . GLU B 1 140 ? -20.719 5.621 -9.625 1 86.5 140 GLU B O 1
ATOM 2452 N N . ASP B 1 141 ? -21.641 6.68 -7.828 1 92.25 141 ASP B N 1
ATOM 2453 C CA . ASP B 1 141 ? -20.469 6.48 -6.996 1 92.25 141 ASP B CA 1
ATOM 2454 C C . ASP B 1 141 ? -20.375 5.035 -6.504 1 92.25 141 ASP B C 1
ATOM 2456 O O . ASP B 1 141 ? -21.391 4.359 -6.363 1 92.25 141 ASP B O 1
ATOM 2460 N N . ALA B 1 142 ? -19.156 4.602 -6.371 1 91.56 142 ALA B N 1
ATOM 2461 C CA . ALA B 1 142 ? -18.922 3.264 -5.84 1 91.56 142 ALA B CA 1
ATOM 2462 C C . ALA B 1 142 ? -18.328 3.33 -4.434 1 91.56 142 ALA B C 1
ATOM 2464 O O . ALA B 1 142 ? -17.734 4.34 -4.051 1 91.56 142 ALA B O 1
ATOM 2465 N N . SER B 1 143 ? -18.625 2.242 -3.668 1 93.06 143 SER B N 1
ATOM 2466 C CA . SER B 1 143 ? -18.031 2.131 -2.338 1 93.06 143 SER B CA 1
ATOM 2467 C C . SER B 1 143 ? -16.906 1.104 -2.318 1 93.06 143 SER B C 1
ATOM 2469 O O . SER B 1 143 ? -16.938 0.121 -3.062 1 93.06 143 SER B O 1
ATOM 2471 N N . ALA B 1 144 ? -15.914 1.392 -1.518 1 95.12 144 ALA B N 1
ATOM 2472 C CA . ALA B 1 144 ? -14.828 0.444 -1.268 1 95.12 144 ALA B CA 1
ATOM 2473 C C . ALA B 1 144 ? -14.547 0.318 0.227 1 95.12 144 ALA B C 1
ATOM 2475 O O . ALA B 1 144 ? -14.75 1.269 0.986 1 95.12 144 ALA B O 1
ATOM 2476 N N . MET B 1 145 ? -14.094 -0.916 0.669 1 94.69 145 MET B N 1
ATOM 2477 C CA . MET B 1 145 ? -13.766 -1.163 2.07 1 94.69 145 MET B CA 1
ATOM 2478 C C . MET B 1 145 ? -12.367 -0.65 2.396 1 94.69 145 MET B C 1
ATOM 2480 O O . MET B 1 145 ? -11.398 -0.982 1.706 1 94.69 145 MET B O 1
ATOM 2484 N N . ILE B 1 146 ? -12.32 0.171 3.473 1 95.5 146 ILE B N 1
ATOM 248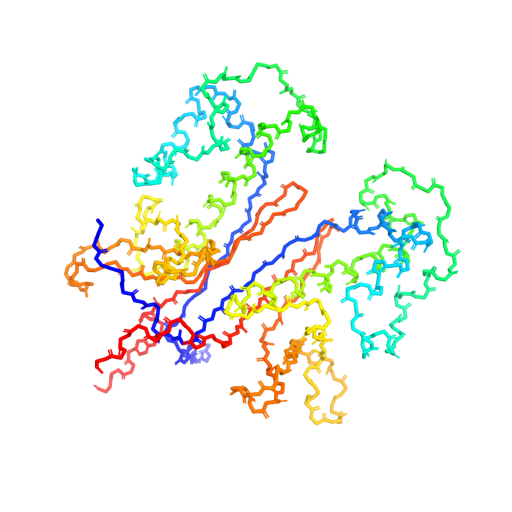5 C CA . ILE B 1 146 ? -11.039 0.775 3.82 1 95.5 146 ILE B CA 1
ATOM 2486 C C . ILE B 1 146 ? -10.797 0.643 5.32 1 95.5 146 ILE B C 1
ATOM 2488 O O . ILE B 1 146 ? -11.742 0.676 6.113 1 95.5 146 ILE B O 1
ATOM 2492 N N . SER B 1 147 ? -9.602 0.381 5.73 1 96.06 147 SER B N 1
ATOM 2493 C CA . SER B 1 147 ? -9.141 0.371 7.113 1 96.06 147 SER B CA 1
ATOM 2494 C C . SER B 1 147 ? -7.891 1.229 7.289 1 96.06 147 SER B C 1
ATOM 2496 O O . SER B 1 147 ? -6.98 1.181 6.457 1 96.06 147 SER B O 1
ATOM 2498 N N . ILE B 1 148 ? -7.934 2.066 8.297 1 95.94 148 ILE B N 1
ATOM 2499 C CA . ILE B 1 148 ? -6.848 3.004 8.562 1 95.94 148 ILE B CA 1
ATOM 2500 C C . ILE B 1 148 ? -6.293 2.768 9.961 1 95.94 148 ILE B C 1
ATOM 2502 O O . ILE B 1 148 ? -7.047 2.539 10.914 1 95.94 148 ILE B O 1
ATOM 2506 N N . SER B 1 149 ? -4.98 2.766 10.141 1 95.81 149 SER B N 1
ATOM 2507 C CA . SER B 1 149 ? -4.316 2.635 11.438 1 95.81 149 SER B CA 1
ATOM 2508 C C . SER B 1 149 ? -3.117 3.572 11.539 1 95.81 149 SER B C 1
ATOM 2510 O O . SER B 1 149 ? -2.584 4.02 10.516 1 95.81 149 SER B O 1
ATOM 2512 N N . HIS B 1 150 ? -2.734 3.959 12.734 1 94.5 150 HIS B N 1
ATOM 2513 C CA . HIS B 1 150 ? -1.507 4.723 12.938 1 94.5 150 HIS B CA 1
ATOM 2514 C C . HIS B 1 150 ? -0.889 4.422 14.297 1 94.5 150 HIS B C 1
ATOM 2516 O O . HIS B 1 150 ? -1.607 4.188 15.273 1 94.5 150 HIS B O 1
ATOM 2522 N N . ASP B 1 151 ? 0.454 4.352 14.281 1 92 151 ASP B N 1
ATOM 2523 C CA . ASP B 1 151 ? 1.242 4.148 15.492 1 92 151 ASP B CA 1
ATOM 2524 C C . ASP B 1 151 ? 2.65 4.715 15.336 1 92 151 ASP B C 1
ATOM 2526 O O . ASP B 1 151 ? 3.297 4.504 14.305 1 92 151 ASP B O 1
ATOM 2530 N N . GLY B 1 152 ? 3.105 5.367 16.406 1 93.69 152 GLY B N 1
ATOM 2531 C CA . GLY B 1 152 ? 4.418 5.98 16.312 1 93.69 152 GLY B CA 1
ATOM 2532 C C . GLY B 1 152 ? 4.527 6.992 15.195 1 93.69 152 GLY B C 1
ATOM 2533 O O . GLY B 1 152 ? 3.738 7.934 15.125 1 93.69 152 GLY B O 1
ATOM 2534 N N . ASP B 1 153 ? 5.465 6.699 14.203 1 96 153 ASP B N 1
ATOM 2535 C CA . ASP B 1 153 ? 5.734 7.68 13.148 1 96 153 ASP B CA 1
ATOM 2536 C C . ASP B 1 153 ? 5.098 7.258 11.828 1 96 153 ASP B C 1
ATOM 2538 O O . ASP B 1 153 ? 5.527 7.699 10.758 1 96 153 ASP B O 1
ATOM 2542 N N . TYR B 1 154 ? 4.117 6.297 11.922 1 97.56 154 TYR B N 1
ATOM 2543 C CA . TYR B 1 154 ? 3.6 5.836 10.641 1 97.56 154 TYR B CA 1
ATOM 2544 C C . TYR B 1 154 ? 2.082 5.691 10.68 1 97.56 154 TYR B C 1
ATOM 2546 O O . TYR B 1 154 ? 1.52 5.312 11.711 1 97.56 154 TYR B O 1
ATOM 2554 N N . ALA B 1 155 ? 1.479 6.004 9.617 1 98 155 ALA B N 1
ATOM 2555 C CA . ALA B 1 155 ? 0.094 5.664 9.305 1 98 155 ALA B CA 1
ATOM 2556 C C . ALA B 1 155 ? 0.021 4.68 8.141 1 98 155 ALA B C 1
ATOM 2558 O O . ALA B 1 155 ? 0.849 4.73 7.227 1 98 155 ALA B O 1
ATOM 2559 N N . THR B 1 156 ? -0.925 3.777 8.141 1 98.12 156 THR B N 1
ATOM 2560 C CA . THR B 1 156 ? -1.114 2.807 7.062 1 98.12 156 THR B CA 1
ATOM 2561 C C . THR B 1 156 ? -2.598 2.627 6.754 1 98.12 156 THR B C 1
ATOM 2563 O O . THR B 1 156 ? -3.455 2.971 7.57 1 98.12 156 THR B O 1
ATOM 2566 N N . ALA B 1 157 ? -2.842 2.205 5.566 1 98.38 157 ALA B N 1
ATOM 2567 C CA . ALA B 1 157 ? -4.215 1.907 5.176 1 98.38 157 ALA B CA 1
ATOM 2568 C C . ALA B 1 157 ? -4.266 0.743 4.191 1 98.38 157 ALA B C 1
ATOM 2570 O O . ALA B 1 157 ? -3.291 0.476 3.486 1 98.38 157 ALA B O 1
ATOM 2571 N N . VAL B 1 158 ? -5.355 0.037 4.156 1 98.12 158 VAL B N 1
ATOM 2572 C CA . VAL B 1 158 ? -5.656 -1.015 3.191 1 98.12 158 VAL B CA 1
ATOM 2573 C C . VAL B 1 158 ? -7.062 -0.813 2.627 1 98.12 158 VAL B C 1
ATOM 2575 O O . VAL B 1 158 ? -7.98 -0.425 3.352 1 98.12 158 VAL B O 1
ATOM 2578 N N . CYS B 1 159 ? -7.184 -1.077 1.326 1 97.5 159 CYS B N 1
ATOM 2579 C CA . CYS B 1 159 ? -8.461 -0.93 0.634 1 97.5 159 CYS B CA 1
ATOM 2580 C C . CYS B 1 159 ? -8.773 -2.168 -0.198 1 97.5 159 CYS B C 1
ATOM 2582 O O . CYS B 1 159 ? -7.902 -2.691 -0.893 1 97.5 159 CYS B O 1
ATOM 2584 N N . MET B 1 160 ? -9.93 -2.705 -0.07 1 96.81 160 MET B N 1
ATOM 2585 C CA . MET B 1 160 ? -10.461 -3.727 -0.965 1 96.81 160 MET B CA 1
ATOM 2586 C C . MET B 1 160 ? -11.562 -3.15 -1.854 1 96.81 160 MET B C 1
ATOM 2588 O O . MET B 1 160 ? -12.508 -2.535 -1.358 1 96.81 160 MET B O 1
ATOM 2592 N N . ALA B 1 161 ? -11.43 -3.396 -3.145 1 95.06 161 ALA B N 1
ATOM 2593 C CA . ALA B 1 161 ? -12.352 -2.758 -4.086 1 95.06 161 ALA B CA 1
ATOM 2594 C C . ALA B 1 161 ? -12.82 -3.746 -5.145 1 95.06 161 ALA B C 1
ATOM 2596 O O . ALA B 1 161 ? -12.164 -4.762 -5.395 1 95.06 161 ALA B O 1
ATOM 2597 N N . HIS B 1 162 ? -13.977 -3.428 -5.688 1 92.25 162 HIS B N 1
ATOM 2598 C CA . HIS B 1 162 ? -14.445 -4.113 -6.887 1 92.25 162 HIS B CA 1
ATOM 2599 C C . HIS B 1 162 ? -13.656 -3.672 -8.117 1 92.25 162 HIS B C 1
ATOM 2601 O O . HIS B 1 162 ? -13.516 -2.475 -8.367 1 92.25 162 HIS B O 1
ATOM 2607 N N . ASP B 1 163 ? -13.07 -4.613 -8.781 1 88.12 163 ASP B N 1
ATOM 2608 C CA . ASP B 1 163 ? -12.328 -4.363 -10.008 1 88.12 163 ASP B CA 1
ATOM 2609 C C . ASP B 1 163 ? -12.719 -5.363 -11.102 1 88.12 163 ASP B C 1
ATOM 2611 O O . ASP B 1 163 ? -12.172 -6.465 -11.164 1 88.12 163 ASP B O 1
ATOM 2615 N N . PRO B 1 164 ? -13.578 -4.977 -12.023 1 84.38 164 PRO B N 1
ATOM 2616 C CA . PRO B 1 164 ? -14.086 -5.895 -13.047 1 84.38 164 PRO B CA 1
ATOM 2617 C C . PRO B 1 164 ? -13.016 -6.297 -14.055 1 84.38 164 PRO B C 1
ATOM 2619 O O . PRO B 1 164 ? -13.203 -7.25 -14.812 1 84.38 164 PRO B O 1
ATOM 2622 N N . SER B 1 165 ? -11.93 -5.598 -14.141 1 81 165 SER B N 1
ATOM 2623 C CA . SER B 1 165 ? -10.891 -5.859 -15.133 1 81 165 SER B CA 1
ATOM 2624 C C . SER B 1 165 ? -10.062 -7.086 -14.758 1 81 165 SER B C 1
ATOM 2626 O O . SER B 1 165 ? -9.32 -7.613 -15.586 1 81 165 SER B O 1
ATOM 2628 N N . VAL B 1 166 ? -10.195 -7.582 -13.562 1 78.06 166 VAL B N 1
ATOM 2629 C CA . VAL B 1 166 ? -9.406 -8.711 -13.07 1 78.06 166 VAL B CA 1
ATOM 2630 C C . VAL B 1 166 ? -9.93 -10.008 -13.664 1 78.06 166 VAL B C 1
ATOM 2632 O O . VAL B 1 166 ? -9.148 -10.898 -14.016 1 78.06 166 VAL B O 1
ATOM 2635 N N . VAL B 1 167 ? -11.234 -10.312 -13.773 1 69.38 167 VAL B N 1
ATOM 2636 C CA . VAL B 1 167 ? -11.812 -11.57 -14.227 1 69.38 167 VAL B CA 1
ATOM 2637 C C . VAL B 1 167 ? -11.93 -11.562 -15.75 1 69.38 167 VAL B C 1
ATOM 2639 O O . VAL B 1 167 ? -12.109 -12.617 -16.375 1 69.38 167 VAL B O 1
ATOM 2642 N N . GLY B 1 168 ? -12.062 -10.5 -16.547 1 57.66 168 GLY B N 1
ATOM 2643 C CA . GLY B 1 168 ? -12.547 -10.406 -17.922 1 57.66 168 GLY B CA 1
ATOM 2644 C C . GLY B 1 168 ? -11.688 -11.172 -18.906 1 57.66 168 GLY B C 1
ATOM 2645 O O . GLY B 1 168 ? -11.961 -11.172 -20.109 1 57.66 168 GLY B O 1
ATOM 2646 N N . GLY B 1 169 ? -10.461 -11.703 -18.812 1 44.81 169 GLY B N 1
ATOM 2647 C CA . GLY B 1 169 ? -9.945 -12.305 -20.031 1 44.81 169 GLY B CA 1
ATOM 2648 C C . GLY B 1 169 ? -10.781 -13.461 -20.516 1 44.81 169 GLY B C 1
ATOM 2649 O O . GLY B 1 169 ? -10.523 -14.008 -21.594 1 44.81 169 GLY B O 1
ATOM 2650 N N . GLY B 1 170 ? -11.438 -14.344 -19.688 1 36.03 170 GLY B N 1
ATOM 2651 C CA . GLY B 1 170 ? -12.008 -15.523 -20.328 1 36.03 170 GLY B CA 1
ATOM 2652 C C . GLY B 1 170 ? -13.312 -15.242 -21.047 1 36.03 170 GLY B C 1
ATOM 2653 O O . GLY B 1 170 ? -14.375 -15.711 -20.641 1 36.03 170 GLY B O 1
ATOM 2654 N N . GLU B 1 171 ? -13.695 -14.125 -21.422 1 32.25 171 GLU B N 1
ATOM 2655 C CA . GLU B 1 171 ? -14.789 -14.375 -22.344 1 32.25 171 GLU B CA 1
ATOM 2656 C C . GLU B 1 171 ? -14.414 -15.438 -23.375 1 32.25 171 GLU B C 1
ATOM 2658 O O . GLU B 1 171 ? -13.391 -15.32 -24.047 1 32.25 171 GLU B O 1
ATOM 2663 N N . CYS B 1 172 ? -14.906 -16.75 -23.094 1 24.97 172 CYS B N 1
ATOM 2664 C CA . CYS B 1 172 ? -15.18 -17.688 -24.172 1 24.97 172 CYS B CA 1
ATOM 2665 C C . CYS B 1 172 ? -15.953 -17.016 -25.297 1 24.97 172 CYS B C 1
ATOM 2667 O O . CYS B 1 172 ? -16.875 -16.234 -25.047 1 24.97 172 CYS B O 1
#

InterPro domains:
  IPR002582 Holo-[acyl carrier protein] synthase [MF_00101] (11-163)
  IPR008278 4'-phosphopantetheinyl transferase domain [PF01648] (13-121)
  IPR037143 4'-phosphopantetheinyl transferase domain superfamily [G3DSA:3.90.470.20] (10-163)
  IPR037143 4'-phosphopantetheinyl transferase domain superfamily [SSF56214] (11-162)

pLDDT: mean 85.06, std 16.55, range [24.97, 98.69]

Sequence (344 aa):
MKPLRPFPFPLNIGTDICRISRIYAILRSPRRGTRFVKRIFAPEEQARRDYRLQCLARGLSGMVDVSSDEIARRDPEWWAAASFVAGRFAAKEAAIKAHSHRRLTFHDVVIERRGRNEERLGSGPPVARIKGRGGEDGGEDASAMISISHDGDYATAVCMAHDPSVVGGGECMKPLRPFPFPLNIGTDICRISRIYAILRSPRRGTRFVKRIFAPEEQARRDYRLQCLARGLSGMVDVSSDEIARRDPEWWAAASFVAGRFAAKEAAIKAHSHRRLTFHDVVIERRGRNEERLGSGPPVARIKGRGGEDGGEDASAMISISHDGDYATAVCMAHDPSVVGGGEC

Secondary structure (DSSP, 8-state):
-PPPPPPSSSEEEEEEEEEHHHHHHHHTSHHHHHHHHHHHS-HHHHTT--GGGGGGGT------S--HHHHHHH-HHHHHHHHHHHHHHHHHHHHHHHTTTS---GGGEEEEE----TTS-S-PPEEEEE---SGGGTT-EEEEEEEEEEETTEEEEEEEEE-TTSSTT---/---EEPPSSSEEEEEEEEEHHHHHHHHTSHHHHHHHHHHHS-HHHHTT--GGGGGGGT---S--S--HHHHHHH-HHHHHHHHHHHHHHHHHHHHHHHTTTS---GGGEEEEE---STTS-S---EEEEE---SGGGTT--EEEEEEEEEETTEEEEEEEEE-TTTTGGG--

Solvent-accessible surface area (backbone atoms only — not comparable to full-atom values): 18496 Å² total; per-residue (Å²): 127,80,82,79,78,68,58,90,51,41,54,31,62,15,64,31,71,26,57,20,59,62,41,34,63,43,44,35,36,52,69,57,20,52,54,48,50,58,59,52,41,24,71,74,57,57,70,63,58,57,75,56,54,57,61,56,82,70,45,57,85,85,88,73,94,63,55,59,68,52,45,41,68,76,37,48,64,58,40,50,25,16,45,50,50,24,27,52,51,13,37,46,50,1,44,44,53,16,38,67,92,50,91,66,55,45,62,39,38,44,80,42,55,43,75,61,72,92,75,68,89,72,87,41,61,53,28,33,38,35,60,44,83,42,71,90,50,71,50,30,20,37,37,28,37,35,21,62,26,63,37,90,51,39,15,30,13,38,19,45,24,78,24,70,76,49,48,55,74,78,70,130,132,67,62,70,40,66,38,90,51,44,54,29,38,10,33,23,44,25,41,19,59,62,43,34,62,43,43,35,37,50,71,56,22,52,53,47,50,59,58,53,40,24,72,76,58,56,69,61,59,57,75,56,56,56,60,55,80,69,44,56,82,86,89,73,94,63,55,58,70,53,43,41,69,77,37,47,64,57,38,52,24,16,44,51,51,23,25,50,51,11,38,44,51,1,44,43,52,12,34,64,91,50,92,67,54,47,62,38,39,44,80,41,58,49,73,63,77,89,74,71,85,74,81,44,67,49,27,33,39,36,60,41,82,40,71,90,56,71,46,45,65,43,74,30,50,40,50,73,49,73,59,95,51,36,15,29,14,41,17,45,24,76,26,70,79,49,47,58,80,70,72,126

Nearest PDB structures (foldseek):
  7bcz-assembly3_C  TM=6.862E-01  e=2.396E-03  Pseudomonas aeruginosa
  4rev-assembly1_A  TM=5.778E-01  e=6.038E+00  Pisum sativum
  4n7s-assembly2_D  TM=3.388E-01  e=4.403E+00  Pseudomonas aeruginosa PAO1
  8ufo-assembly1_C  TM=2.229E-01  e=7.774E+00  Astrovirus VA1
  7bcz-assembly3_C  TM=6.910E-01  e=1.480E-03  Pseudomonas aeruginosa